Protein AF-A0A849PR91-F1 (afdb_monomer)

Structure (mmCIF, N/CA/C/O backbone):
data_AF-A0A849PR91-F1
#
_entry.id   AF-A0A849PR91-F1
#
loop_
_atom_site.group_PDB
_atom_site.id
_atom_site.type_symbol
_atom_site.label_atom_id
_atom_site.label_alt_id
_atom_site.label_comp_id
_atom_site.label_asym_id
_atom_site.label_entity_id
_atom_site.label_seq_id
_atom_site.pdbx_PDB_ins_code
_atom_site.Cartn_x
_atom_site.Cartn_y
_atom_site.Cartn_z
_atom_site.occupancy
_atom_site.B_iso_or_equiv
_atom_site.auth_seq_id
_atom_site.auth_comp_id
_atom_site.auth_asym_id
_atom_site.auth_atom_id
_atom_site.pdbx_PDB_model_num
ATOM 1 N N . MET A 1 1 ? 27.478 18.048 -39.118 1.00 40.28 1 MET A N 1
ATOM 2 C CA . MET A 1 1 ? 28.084 18.122 -37.774 1.00 40.28 1 MET A CA 1
ATOM 3 C C . MET A 1 1 ? 27.594 16.898 -37.036 1.00 40.28 1 MET A C 1
ATOM 5 O O . MET A 1 1 ? 26.392 16.789 -36.840 1.00 40.28 1 MET A O 1
ATOM 9 N N . SER A 1 2 ? 28.470 15.926 -36.785 1.00 42.59 2 SER A N 1
ATOM 10 C CA . SER A 1 2 ? 28.106 14.714 -36.050 1.00 42.59 2 SER A CA 1
ATOM 11 C C . SER A 1 2 ? 27.744 15.127 -34.630 1.00 42.59 2 SER A C 1
ATOM 13 O O . SER A 1 2 ? 28.629 15.514 -33.873 1.00 42.59 2 SER A O 1
ATOM 15 N N . SER A 1 3 ? 26.454 15.130 -34.296 1.00 50.94 3 SER A N 1
ATOM 16 C CA . SER A 1 3 ? 26.010 15.261 -32.911 1.00 50.94 3 SER A CA 1
ATOM 17 C C . SER A 1 3 ? 26.603 14.079 -32.154 1.00 50.94 3 SER A C 1
ATOM 19 O O . SER A 1 3 ? 26.226 12.935 -32.419 1.00 50.94 3 SER A O 1
ATOM 21 N N . GLN A 1 4 ? 27.598 14.340 -31.310 1.00 54.75 4 GLN A N 1
ATOM 22 C CA . GLN A 1 4 ? 28.202 13.314 -30.474 1.00 54.75 4 GLN A CA 1
ATOM 23 C C . GLN A 1 4 ? 27.106 12.764 -29.563 1.00 54.75 4 GLN A C 1
ATOM 25 O O . GLN A 1 4 ? 26.452 13.505 -28.833 1.00 54.75 4 GLN A O 1
ATOM 30 N N . LEU A 1 5 ? 26.827 11.476 -29.730 1.00 63.41 5 LEU A N 1
ATOM 31 C CA . LEU A 1 5 ? 25.886 10.742 -28.909 1.00 63.41 5 LEU A CA 1
ATOM 32 C C . LEU A 1 5 ? 26.625 10.406 -27.617 1.00 63.41 5 LEU A C 1
ATOM 34 O O . LEU A 1 5 ? 27.518 9.563 -27.626 1.00 63.41 5 LEU A O 1
ATOM 38 N N . GLU A 1 6 ? 26.292 11.103 -26.540 1.00 79.12 6 GLU A N 1
ATOM 39 C CA . GLU A 1 6 ? 26.864 10.840 -25.223 1.00 79.12 6 GLU A CA 1
ATOM 40 C C . GLU A 1 6 ? 25.830 10.081 -24.399 1.00 79.12 6 GLU A C 1
ATOM 42 O O . GLU A 1 6 ? 24.733 10.583 -24.134 1.00 79.12 6 GLU A O 1
ATOM 47 N N . VAL A 1 7 ? 26.174 8.843 -24.044 1.00 85.50 7 VAL A N 1
ATOM 48 C CA . VAL A 1 7 ? 25.409 8.022 -23.109 1.00 85.50 7 VAL A CA 1
ATOM 49 C C . VAL A 1 7 ? 26.233 7.884 -21.839 1.00 85.50 7 VAL A C 1
ATOM 51 O O . VAL A 1 7 ? 27.413 7.542 -21.893 1.00 85.50 7 VAL A O 1
ATOM 54 N N . SER A 1 8 ? 25.621 8.176 -20.699 1.00 89.62 8 SER A N 1
ATOM 55 C CA . SER A 1 8 ? 26.240 8.031 -19.387 1.00 89.62 8 SER A CA 1
ATOM 56 C C . SER A 1 8 ? 25.356 7.206 -18.462 1.00 89.62 8 SER A C 1
ATOM 58 O O . SER A 1 8 ? 24.130 7.161 -18.603 1.00 89.62 8 SER A O 1
ATOM 60 N N . GLN A 1 9 ? 26.002 6.541 -17.509 1.00 92.19 9 GLN A N 1
ATOM 61 C CA . GLN A 1 9 ? 25.353 5.754 -16.474 1.00 92.19 9 GLN A CA 1
ATOM 62 C C . GLN A 1 9 ? 25.843 6.232 -15.111 1.00 92.19 9 GLN A C 1
ATOM 64 O O . GLN A 1 9 ? 27.028 6.499 -14.913 1.00 92.19 9 GLN A O 1
ATOM 69 N N . THR A 1 10 ? 24.931 6.349 -14.157 1.00 93.81 10 THR A N 1
ATOM 70 C CA . THR A 1 10 ? 25.245 6.653 -12.760 1.00 93.81 10 THR A CA 1
ATOM 71 C C . THR A 1 10 ? 24.397 5.765 -11.864 1.00 93.81 10 THR A C 1
ATOM 73 O O . THR A 1 10 ? 23.251 5.471 -12.191 1.00 93.81 10 THR A O 1
ATOM 76 N N . VAL A 1 11 ? 24.967 5.316 -10.749 1.00 93.81 11 VAL A N 1
ATOM 77 C CA . VAL A 1 11 ? 24.262 4.511 -9.746 1.00 93.81 11 VAL A CA 1
ATOM 78 C C . VAL A 1 11 ? 24.201 5.311 -8.452 1.00 93.81 11 VAL A C 1
ATOM 80 O O . VAL A 1 11 ? 25.195 5.911 -8.041 1.00 93.81 11 VAL A O 1
ATOM 83 N N . THR A 1 12 ? 23.032 5.365 -7.828 1.00 92.69 12 THR A N 1
ATOM 84 C CA . THR A 1 12 ? 22.806 6.037 -6.544 1.00 92.69 12 THR A CA 1
ATOM 85 C C . THR A 1 12 ? 21.811 5.203 -5.750 1.00 92.69 12 THR A C 1
ATOM 87 O O . THR A 1 12 ? 20.662 5.076 -6.154 1.00 92.69 12 THR A O 1
ATOM 90 N N . ASP A 1 13 ? 22.256 4.602 -4.648 1.00 93.50 13 ASP A N 1
ATOM 91 C CA . ASP A 1 13 ? 21.464 3.667 -3.840 1.00 93.50 13 ASP A CA 1
ATOM 92 C C . ASP A 1 13 ? 20.863 2.517 -4.676 1.00 93.50 13 ASP A C 1
ATOM 94 O O . ASP A 1 13 ? 21.605 1.705 -5.234 1.00 93.50 13 ASP A O 1
ATOM 98 N N . SER A 1 14 ? 19.532 2.433 -4.774 1.00 94.56 14 SER A N 1
ATOM 99 C CA . SER A 1 14 ? 18.831 1.458 -5.619 1.00 94.56 14 SER A CA 1
ATOM 100 C C . SER A 1 14 ? 18.567 1.938 -7.050 1.00 94.56 14 SER A C 1
ATOM 102 O O . SER A 1 14 ? 18.023 1.191 -7.863 1.00 94.56 14 SER A O 1
ATOM 104 N N . HIS A 1 15 ? 18.944 3.174 -7.376 1.00 97.19 15 HIS A N 1
ATOM 105 C CA . HIS A 1 15 ? 18.666 3.793 -8.662 1.00 97.19 15 HIS A CA 1
ATOM 106 C C . HIS A 1 15 ? 19.833 3.628 -9.631 1.00 97.19 15 HIS A C 1
ATOM 108 O O . HIS A 1 15 ? 20.963 4.043 -9.360 1.00 97.19 15 HIS A O 1
ATOM 114 N N . ILE A 1 16 ? 19.538 3.079 -10.805 1.00 96.69 16 ILE A N 1
ATOM 115 C CA . ILE A 1 16 ? 20.434 3.042 -11.957 1.00 96.69 16 ILE A CA 1
ATOM 116 C C . ILE A 1 16 ? 19.898 4.034 -12.985 1.00 96.69 16 ILE A C 1
ATOM 118 O O . ILE A 1 16 ? 18.830 3.847 -13.569 1.00 96.69 16 ILE A O 1
ATOM 122 N N . ILE A 1 17 ? 20.642 5.118 -13.182 1.00 96.62 17 ILE A N 1
ATOM 123 C CA . ILE A 1 17 ? 20.244 6.245 -14.016 1.00 96.62 17 ILE A CA 1
ATOM 124 C C . ILE A 1 17 ? 21.040 6.200 -15.314 1.00 96.62 17 ILE A C 1
ATOM 126 O O . ILE A 1 17 ? 22.265 6.328 -15.309 1.00 96.62 17 ILE A O 1
ATOM 130 N N . TYR A 1 18 ? 20.327 6.085 -16.428 1.00 95.69 18 TYR A N 1
ATOM 131 C CA . TYR A 1 18 ? 20.875 6.157 -17.776 1.00 95.69 18 TYR A CA 1
ATOM 132 C C . TYR A 1 18 ? 20.500 7.497 -18.394 1.00 95.69 18 TYR A C 1
ATOM 134 O O . TYR A 1 18 ? 19.321 7.848 -18.445 1.00 95.69 18 TYR A O 1
ATOM 142 N N . THR A 1 19 ? 21.480 8.246 -18.887 1.00 94.69 19 THR A N 1
ATOM 143 C CA . THR A 1 19 ? 21.249 9.542 -19.536 1.00 94.69 19 THR A CA 1
ATOM 144 C C . THR A 1 19 ? 21.793 9.515 -20.952 1.00 94.69 19 THR A C 1
ATOM 146 O O . THR A 1 19 ? 22.911 9.066 -21.183 1.00 94.69 19 THR A O 1
ATOM 149 N N . LYS A 1 20 ? 20.999 10.008 -21.901 1.00 93.69 20 LYS A N 1
ATOM 150 C CA . LYS A 1 20 ? 21.376 10.158 -23.303 1.00 93.69 20 LYS A CA 1
ATOM 151 C C . LYS A 1 20 ? 21.123 11.583 -23.758 1.00 93.69 20 LYS A C 1
ATOM 153 O O . LYS A 1 20 ? 19.976 12.033 -23.793 1.00 93.69 20 LYS A O 1
ATOM 158 N N . CYS A 1 21 ? 22.192 12.249 -24.173 1.00 91.12 21 CYS A N 1
ATOM 159 C CA . CYS A 1 21 ? 22.138 13.587 -24.746 1.00 91.12 21 CYS A CA 1
ATOM 160 C C . CYS A 1 21 ? 22.231 13.492 -26.273 1.00 91.12 21 CYS A C 1
ATOM 162 O O . CYS A 1 21 ? 23.065 12.774 -26.829 1.00 91.12 21 CYS A O 1
ATOM 164 N N . THR A 1 22 ? 21.338 14.173 -26.989 1.00 89.06 22 THR A N 1
ATOM 165 C CA . THR A 1 22 ? 21.365 14.254 -28.457 1.00 89.06 22 THR A CA 1
ATOM 166 C C . THR A 1 22 ? 21.019 15.674 -28.888 1.00 89.06 22 THR A C 1
ATOM 168 O O . THR A 1 22 ? 19.848 16.042 -28.975 1.00 89.06 22 THR A O 1
ATOM 171 N N . GLY A 1 23 ? 22.051 16.480 -29.157 1.00 86.88 23 GLY A N 1
ATOM 172 C CA . GLY A 1 23 ? 21.876 17.922 -29.342 1.00 86.88 23 GLY A CA 1
ATOM 173 C C . GLY A 1 23 ? 21.366 18.556 -28.048 1.00 86.88 23 GLY A C 1
ATOM 174 O O . GLY A 1 23 ? 21.930 18.301 -26.990 1.00 86.88 23 GLY A O 1
ATOM 175 N N . ASP A 1 24 ? 20.274 19.315 -28.135 1.00 88.00 24 ASP A N 1
ATOM 176 C CA . ASP A 1 24 ? 19.649 19.969 -26.976 1.00 88.00 24 ASP A CA 1
ATOM 177 C C . ASP A 1 24 ? 18.675 19.058 -26.206 1.00 88.00 24 ASP A C 1
ATOM 179 O O . ASP A 1 24 ? 18.162 19.452 -25.162 1.00 88.00 24 ASP A O 1
ATOM 183 N N . ILE A 1 25 ? 18.401 17.848 -26.713 1.00 91.12 25 ILE A N 1
ATOM 184 C CA . ILE A 1 25 ? 17.452 16.914 -26.095 1.00 91.12 25 ILE A CA 1
ATOM 185 C C . ILE A 1 25 ? 18.191 16.013 -25.111 1.00 91.12 25 ILE A C 1
ATOM 187 O O . ILE A 1 25 ? 19.120 15.291 -25.490 1.00 91.12 25 ILE A O 1
ATOM 191 N N . THR A 1 26 ? 17.715 15.987 -23.870 1.00 93.69 26 THR A N 1
ATOM 192 C CA . THR A 1 26 ? 18.202 15.092 -22.817 1.00 93.69 26 THR A CA 1
ATOM 193 C C . THR A 1 26 ? 17.130 14.070 -22.473 1.00 93.69 26 THR A C 1
ATOM 195 O O . THR A 1 26 ? 16.044 14.414 -22.008 1.00 93.69 26 THR A O 1
ATOM 198 N N . LYS A 1 27 ? 17.434 12.788 -22.676 1.00 95.06 27 LYS A N 1
ATOM 199 C CA . LYS A 1 27 ? 16.587 11.675 -22.241 1.00 95.06 27 LYS A CA 1
ATOM 200 C C . LYS A 1 27 ? 17.213 11.003 -21.032 1.00 95.06 27 LYS A C 1
ATOM 202 O O . LYS A 1 27 ? 18.403 10.696 -21.056 1.00 95.06 27 LYS A O 1
ATOM 207 N N . ARG A 1 28 ? 16.413 10.720 -20.012 1.00 95.62 28 ARG A N 1
ATOM 208 C CA . ARG A 1 28 ? 16.852 10.042 -18.792 1.00 95.62 28 ARG A CA 1
ATOM 209 C C . ARG A 1 28 ? 15.936 8.860 -18.516 1.00 95.62 28 ARG A C 1
ATOM 211 O O . ARG A 1 28 ? 14.723 9.010 -18.587 1.00 95.62 28 ARG A O 1
ATOM 218 N N . ILE A 1 29 ? 16.509 7.699 -18.224 1.00 96.44 29 ILE A N 1
ATOM 219 C CA . ILE A 1 29 ? 15.795 6.557 -17.655 1.00 96.44 29 ILE A CA 1
ATOM 220 C C . ILE A 1 29 ? 16.312 6.368 -16.237 1.00 96.44 29 ILE A C 1
ATOM 222 O O . ILE A 1 29 ? 17.518 6.282 -16.024 1.00 96.44 29 ILE A O 1
ATOM 226 N N . ASP A 1 30 ? 15.395 6.326 -15.285 1.00 96.69 30 ASP A N 1
ATOM 227 C CA . ASP A 1 30 ? 15.663 6.147 -13.866 1.00 96.69 30 ASP A CA 1
ATOM 228 C C . ASP A 1 30 ? 15.031 4.827 -13.420 1.00 96.69 30 ASP A C 1
ATOM 230 O O . ASP A 1 30 ? 13.806 4.686 -13.421 1.00 96.69 30 ASP A O 1
ATOM 234 N N . TYR A 1 31 ? 15.873 3.838 -13.133 1.00 97.25 31 TYR A N 1
ATOM 235 C CA . TYR A 1 31 ? 15.458 2.490 -12.771 1.00 97.25 31 TYR A CA 1
ATOM 236 C C . TYR A 1 31 ? 15.762 2.201 -11.300 1.00 97.25 31 TYR A C 1
ATOM 238 O O . TYR A 1 31 ? 16.921 2.045 -10.928 1.00 97.25 31 TYR A O 1
ATOM 246 N N . ASP A 1 32 ? 14.715 2.085 -10.485 1.00 96.56 32 ASP A N 1
ATOM 247 C CA . ASP A 1 32 ? 14.785 1.630 -9.096 1.00 96.56 32 ASP A CA 1
ATOM 248 C C . ASP A 1 32 ? 14.645 0.104 -9.039 1.00 96.56 32 ASP A C 1
ATOM 250 O O . ASP A 1 32 ? 13.540 -0.448 -9.123 1.00 96.56 32 ASP A O 1
ATOM 254 N N . TYR A 1 33 ? 15.769 -0.600 -8.904 1.00 95.19 33 TYR A N 1
ATOM 255 C CA . TYR A 1 33 ? 15.754 -2.059 -8.968 1.00 95.19 33 TYR A CA 1
ATOM 256 C C . TYR A 1 33 ? 15.137 -2.718 -7.731 1.00 95.19 33 TYR A C 1
ATOM 258 O O . TYR A 1 33 ? 14.682 -3.855 -7.836 1.00 95.19 33 TYR A O 1
ATOM 266 N N . LYS A 1 34 ? 15.041 -2.017 -6.591 1.00 93.00 34 LYS A N 1
ATOM 267 C CA . LYS A 1 34 ? 14.380 -2.545 -5.382 1.00 93.00 34 LYS A CA 1
ATOM 268 C C . LYS A 1 34 ? 12.858 -2.536 -5.494 1.00 93.00 34 LYS A C 1
ATOM 270 O O . LYS A 1 34 ? 12.186 -3.338 -4.853 1.00 93.00 34 LYS A O 1
ATOM 275 N N . ARG A 1 35 ? 12.305 -1.677 -6.353 1.00 92.50 35 ARG A N 1
ATOM 276 C CA . ARG A 1 35 ? 10.876 -1.660 -6.707 1.00 92.50 35 ARG A CA 1
ATOM 277 C C . ARG A 1 35 ? 10.531 -2.637 -7.841 1.00 92.50 35 ARG A C 1
ATOM 279 O O . ARG A 1 35 ? 9.359 -2.842 -8.172 1.00 92.50 35 ARG A O 1
ATOM 286 N N . CYS A 1 36 ? 11.536 -3.226 -8.484 1.00 93.88 36 CYS A N 1
ATOM 287 C CA . CYS A 1 36 ? 11.357 -4.163 -9.583 1.00 93.88 36 CYS A CA 1
ATOM 288 C C . CYS A 1 36 ? 11.016 -5.560 -9.058 1.00 93.88 36 CYS A C 1
ATOM 290 O O . CYS A 1 36 ? 11.773 -6.139 -8.291 1.00 93.88 36 CYS A O 1
ATOM 292 N N . CYS A 1 37 ? 9.908 -6.139 -9.520 1.00 90.25 37 CYS A N 1
ATOM 293 C CA . CYS A 1 37 ? 9.557 -7.527 -9.202 1.00 90.25 37 CYS A CA 1
ATOM 294 C C . CYS A 1 37 ? 10.116 -8.550 -10.209 1.00 90.25 37 CYS A C 1
ATOM 296 O O . CYS A 1 37 ? 9.795 -9.729 -10.117 1.00 90.25 37 CYS A O 1
ATOM 298 N N . GLY A 1 38 ? 10.890 -8.108 -11.211 1.00 92.94 38 GLY A N 1
ATOM 299 C CA . GLY A 1 38 ? 11.483 -8.996 -12.219 1.00 92.94 38 GLY A CA 1
ATOM 300 C C . GLY A 1 38 ? 10.478 -9.715 -13.126 1.00 92.94 38 GLY A C 1
ATOM 301 O O . GLY A 1 38 ? 10.765 -10.794 -13.628 1.00 92.94 38 GLY A O 1
ATOM 302 N N . CYS A 1 39 ? 9.300 -9.129 -13.365 1.00 91.12 39 CYS A N 1
ATOM 303 C CA . CYS A 1 39 ? 8.237 -9.749 -14.172 1.00 91.12 39 CYS A CA 1
ATOM 304 C C . CYS A 1 39 ? 8.563 -9.969 -15.664 1.00 91.12 39 CYS A C 1
ATOM 306 O O . CYS A 1 39 ? 7.786 -10.620 -16.351 1.00 91.12 39 CYS A O 1
ATOM 308 N N . GLY A 1 40 ? 9.644 -9.387 -16.194 1.00 93.19 40 GLY A N 1
ATOM 309 C CA . GLY A 1 40 ? 10.061 -9.572 -17.591 1.00 93.19 40 GLY A CA 1
ATOM 310 C C . GLY A 1 40 ? 9.267 -8.795 -18.650 1.00 93.19 40 GLY A C 1
ATOM 311 O O . GLY A 1 40 ? 9.726 -8.706 -19.781 1.00 93.19 40 GLY A O 1
ATOM 312 N N . ILE A 1 41 ? 8.158 -8.127 -18.305 1.00 93.19 41 ILE A N 1
ATOM 313 C CA . ILE A 1 41 ? 7.326 -7.368 -19.268 1.00 93.19 41 ILE A CA 1
ATOM 314 C C . ILE A 1 41 ? 8.157 -6.375 -20.101 1.00 93.19 41 ILE A C 1
ATOM 316 O O . ILE A 1 41 ? 7.968 -6.243 -21.307 1.00 93.19 41 ILE A O 1
ATOM 320 N N . CYS A 1 42 ? 9.095 -5.664 -19.468 1.00 95.50 42 CYS A N 1
ATOM 321 C CA . CYS A 1 42 ? 9.954 -4.703 -20.158 1.00 95.50 42 CYS A CA 1
ATOM 322 C C . CYS A 1 42 ? 10.983 -5.363 -21.089 1.00 95.50 42 CYS A C 1
ATOM 324 O O . CYS A 1 42 ? 11.340 -4.748 -22.092 1.00 95.50 42 CYS A O 1
ATOM 326 N N . VAL A 1 43 ? 11.433 -6.580 -20.766 1.00 96.75 43 VAL A N 1
ATOM 327 C CA . VAL A 1 43 ? 12.340 -7.385 -21.595 1.00 96.75 43 VAL A CA 1
ATOM 328 C C . VAL A 1 43 ? 11.611 -7.792 -22.871 1.00 96.75 43 VAL A C 1
ATOM 330 O O . VAL A 1 43 ? 12.068 -7.453 -23.958 1.00 96.75 43 VAL A O 1
ATOM 333 N N . ASP A 1 44 ? 10.419 -8.378 -22.737 1.00 95.12 44 ASP A N 1
ATOM 334 C CA . ASP A 1 44 ? 9.614 -8.849 -23.873 1.00 95.12 44 ASP A CA 1
ATOM 335 C C . ASP A 1 44 ? 9.148 -7.714 -24.802 1.00 95.12 44 ASP A C 1
ATOM 337 O O . ASP A 1 44 ? 8.986 -7.903 -26.007 1.00 95.12 44 ASP A O 1
ATOM 341 N N . LEU A 1 45 ? 8.918 -6.516 -24.254 1.00 94.44 45 LEU A N 1
ATOM 342 C CA . LEU A 1 45 ? 8.484 -5.344 -25.020 1.00 94.44 45 LEU A CA 1
ATOM 343 C C . LEU A 1 45 ? 9.634 -4.572 -25.682 1.00 94.44 45 LEU A C 1
ATOM 345 O O . LEU A 1 45 ? 9.363 -3.658 -26.465 1.00 94.44 45 LEU A O 1
ATOM 349 N N . CYS A 1 46 ? 10.895 -4.846 -25.338 1.00 96.62 46 CYS A N 1
ATOM 350 C CA . CYS A 1 46 ? 12.021 -4.036 -25.791 1.00 96.62 46 CYS A CA 1
ATOM 351 C C . CYS A 1 46 ? 12.272 -4.231 -27.298 1.00 96.62 46 CYS A C 1
ATOM 353 O O . CYS A 1 46 ? 12.709 -5.300 -27.705 1.00 96.62 46 CYS A O 1
ATOM 355 N N . PRO A 1 47 ? 12.100 -3.205 -28.155 1.00 96.50 47 PRO A N 1
ATOM 356 C CA . PRO A 1 47 ? 12.239 -3.381 -29.604 1.00 96.50 47 PRO A CA 1
ATOM 357 C C . PRO A 1 47 ? 13.695 -3.522 -30.078 1.00 96.50 47 PRO A C 1
ATOM 359 O O . PRO A 1 47 ? 13.930 -3.728 -31.267 1.00 96.50 47 PRO A O 1
ATOM 362 N N . THR A 1 48 ? 14.672 -3.321 -29.189 1.00 97.12 48 THR A N 1
ATOM 363 C CA . THR A 1 48 ? 16.107 -3.356 -29.509 1.00 97.12 48 THR A CA 1
ATOM 364 C C . THR A 1 48 ? 16.881 -4.390 -28.695 1.00 97.12 48 THR A C 1
ATOM 366 O O . THR A 1 48 ? 18.110 -4.345 -28.705 1.00 97.12 48 THR A O 1
ATOM 369 N N . ASP A 1 49 ? 16.186 -5.281 -27.976 1.00 96.88 49 ASP A N 1
ATOM 370 C CA . ASP A 1 49 ? 16.794 -6.319 -27.128 1.00 96.88 49 ASP A CA 1
ATOM 371 C C . ASP A 1 49 ? 17.873 -5.757 -26.180 1.00 96.88 49 ASP A C 1
ATOM 373 O O . ASP A 1 49 ? 18.947 -6.330 -25.981 1.00 96.88 49 ASP A O 1
ATOM 377 N N . ALA A 1 50 ? 17.608 -4.564 -25.639 1.00 97.44 50 ALA A N 1
ATOM 378 C CA . ALA A 1 50 ? 18.512 -3.854 -24.737 1.00 97.44 50 ALA A CA 1
ATOM 379 C C . ALA A 1 50 ? 18.324 -4.255 -23.268 1.00 97.44 50 ALA A C 1
ATOM 381 O O . ALA A 1 50 ? 19.022 -3.727 -22.409 1.00 97.44 50 ALA A O 1
ATOM 382 N N . LEU A 1 51 ? 17.351 -5.115 -22.967 1.00 97.62 51 LEU A N 1
ATOM 383 C CA . LEU A 1 51 ? 16.988 -5.528 -21.617 1.00 97.62 51 LEU A CA 1
ATOM 384 C C . LEU A 1 51 ? 17.067 -7.047 -21.503 1.00 97.62 51 LEU A C 1
ATOM 386 O O . LEU A 1 51 ? 16.646 -7.751 -22.415 1.00 97.62 51 LEU A O 1
ATOM 390 N N . GLU A 1 52 ? 17.545 -7.535 -20.366 1.00 97.12 52 GLU A N 1
ATOM 391 C CA . GLU A 1 52 ? 17.567 -8.959 -20.025 1.00 97.12 52 GLU A CA 1
ATOM 392 C C . GLU A 1 52 ? 17.226 -9.164 -18.544 1.00 97.12 52 GLU A C 1
ATOM 394 O O . GLU A 1 52 ? 17.428 -8.267 -17.721 1.00 97.12 52 GLU A O 1
ATOM 399 N N . LEU A 1 53 ? 16.677 -10.330 -18.198 1.00 95.44 53 LEU A N 1
ATOM 400 C CA . LEU A 1 53 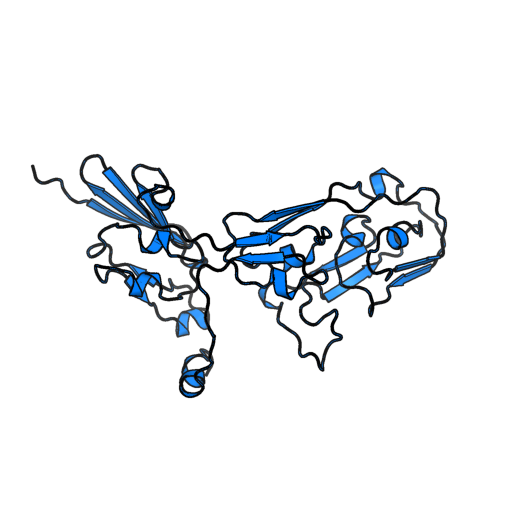? 16.464 -10.697 -16.797 1.00 95.44 53 LEU A CA 1
ATOM 401 C C . LEU A 1 53 ? 17.803 -11.038 -16.138 1.00 95.44 53 LEU A C 1
ATOM 403 O O . LEU A 1 53 ? 18.638 -11.724 -16.726 1.00 95.44 53 LEU A O 1
ATOM 407 N N . GLY A 1 54 ? 17.975 -10.580 -14.900 1.00 92.06 54 GLY A N 1
ATOM 408 C CA . GLY A 1 54 ? 19.067 -11.006 -14.033 1.00 92.06 54 GLY A CA 1
ATOM 409 C C . GLY A 1 54 ? 18.861 -12.429 -13.501 1.00 92.06 54 GLY A C 1
ATOM 410 O O . GLY A 1 54 ? 17.934 -13.146 -13.889 1.00 92.06 54 GLY A O 1
ATOM 411 N N . ASP A 1 55 ? 19.716 -12.838 -12.564 1.00 90.19 55 ASP A N 1
ATOM 412 C CA . ASP A 1 55 ? 19.575 -14.123 -11.873 1.00 90.19 55 ASP A CA 1
ATOM 413 C C . ASP A 1 55 ? 18.435 -14.062 -10.844 1.00 90.19 55 ASP A C 1
ATOM 415 O O . ASP A 1 55 ? 18.634 -13.784 -9.660 1.00 90.19 55 ASP A O 1
ATOM 419 N N . MET A 1 56 ? 17.212 -14.294 -11.323 1.00 87.88 56 MET A N 1
ATOM 420 C CA . MET A 1 56 ? 15.995 -14.221 -10.512 1.00 87.88 56 MET A CA 1
ATOM 421 C C . MET A 1 56 ? 15.999 -15.200 -9.335 1.00 87.88 56 MET A C 1
ATOM 423 O O . MET A 1 56 ? 15.433 -14.883 -8.289 1.00 87.88 56 MET A O 1
ATOM 427 N N . CYS A 1 57 ? 16.644 -16.362 -9.477 1.00 83.81 57 CYS A N 1
ATOM 428 C CA . CYS A 1 57 ? 16.750 -17.334 -8.393 1.00 83.81 57 CYS A CA 1
ATOM 429 C C . CYS A 1 57 ? 17.658 -16.795 -7.289 1.00 83.81 57 CYS A C 1
ATOM 431 O O . CYS A 1 57 ? 17.240 -16.723 -6.136 1.00 83.81 57 CYS A O 1
ATOM 433 N N . ALA A 1 58 ? 18.866 -16.345 -7.643 1.00 86.44 58 ALA A N 1
ATOM 434 C CA . ALA A 1 58 ? 19.794 -15.782 -6.669 1.00 86.44 58 ALA A CA 1
ATOM 435 C C . ALA A 1 58 ? 19.191 -14.560 -5.955 1.00 86.44 58 ALA A C 1
ATOM 437 O O . ALA A 1 58 ? 19.276 -14.461 -4.729 1.00 86.44 58 ALA A O 1
ATOM 438 N N . ILE A 1 59 ? 18.522 -13.671 -6.699 1.00 88.56 59 ILE A N 1
ATOM 439 C CA . ILE A 1 59 ? 17.826 -12.499 -6.144 1.00 88.56 59 ILE A CA 1
ATOM 440 C C . ILE A 1 59 ? 16.716 -12.931 -5.183 1.00 88.56 59 ILE A C 1
ATOM 442 O O . ILE A 1 59 ? 16.650 -12.433 -4.061 1.00 88.56 59 ILE A O 1
ATOM 446 N N . GLY A 1 60 ? 15.894 -13.908 -5.577 1.00 82.25 60 GLY A N 1
ATOM 447 C CA . GLY A 1 60 ? 14.848 -14.474 -4.723 1.00 82.25 60 GLY A CA 1
ATOM 448 C C . GLY A 1 60 ? 15.380 -15.085 -3.420 1.00 82.25 60 GLY A C 1
ATOM 449 O O . GLY A 1 60 ? 14.687 -15.051 -2.409 1.00 82.25 60 GLY A O 1
ATOM 450 N N . THR A 1 61 ? 16.623 -15.580 -3.415 1.00 85.56 61 THR A N 1
ATOM 451 C CA . THR A 1 61 ? 17.309 -16.096 -2.212 1.00 85.56 61 THR A CA 1
ATOM 452 C C . THR A 1 61 ? 18.081 -15.041 -1.407 1.00 85.56 61 THR A C 1
ATOM 454 O O . THR A 1 61 ? 18.749 -15.385 -0.433 1.00 85.56 61 THR A O 1
ATOM 457 N N . GLY A 1 62 ? 17.993 -13.760 -1.782 1.00 86.62 62 GLY A N 1
ATOM 458 C CA . GLY A 1 62 ? 18.567 -12.644 -1.023 1.00 86.62 62 GLY A CA 1
ATOM 459 C C . GLY A 1 62 ? 19.794 -11.971 -1.645 1.00 86.62 62 GLY A C 1
ATOM 460 O O . GLY A 1 62 ? 20.438 -11.168 -0.970 1.00 86.62 62 GLY A O 1
ATOM 461 N N . LEU A 1 63 ? 20.140 -12.260 -2.905 1.00 90.50 63 LEU A N 1
ATOM 462 C CA . LEU A 1 63 ? 21.157 -11.482 -3.619 1.00 90.50 63 LEU A CA 1
ATOM 463 C C . LEU A 1 63 ? 20.631 -10.067 -3.913 1.00 90.50 63 LEU A C 1
ATOM 465 O O . LEU A 1 63 ? 19.660 -9.903 -4.649 1.00 90.50 63 LEU A O 1
ATOM 469 N N . ASP A 1 64 ? 21.310 -9.042 -3.394 1.00 93.69 64 ASP A N 1
ATOM 470 C CA . ASP A 1 64 ? 21.017 -7.635 -3.708 1.00 93.69 64 ASP A CA 1
ATOM 471 C C . ASP A 1 64 ? 21.558 -7.288 -5.105 1.00 93.69 64 ASP A C 1
ATOM 473 O O . ASP A 1 64 ? 22.685 -6.814 -5.265 1.00 93.69 64 ASP A O 1
ATOM 477 N N . ALA A 1 65 ? 20.779 -7.616 -6.136 1.00 93.00 65 ALA A N 1
ATOM 478 C CA . ALA A 1 65 ? 21.115 -7.364 -7.532 1.00 93.00 65 ALA A CA 1
ATOM 479 C C . ALA A 1 65 ? 19.881 -6.932 -8.343 1.00 93.00 65 ALA A C 1
ATOM 481 O O . ALA A 1 65 ? 18.753 -7.285 -7.990 1.00 93.00 65 ALA A O 1
ATOM 482 N N . PRO A 1 66 ? 20.064 -6.195 -9.456 1.00 94.56 66 PRO A N 1
ATOM 483 C CA . PRO A 1 66 ? 18.943 -5.764 -10.274 1.00 94.56 66 PRO A CA 1
ATOM 484 C C . PRO A 1 66 ? 18.239 -6.938 -10.977 1.00 94.56 66 PRO A C 1
ATOM 486 O O . PRO A 1 66 ? 18.897 -7.672 -11.717 1.00 94.56 66 PRO A O 1
ATOM 489 N N . PRO A 1 67 ? 16.902 -7.079 -10.856 1.00 96.12 67 PRO A N 1
ATOM 490 C CA . PRO A 1 67 ? 16.148 -8.127 -11.561 1.00 96.12 67 PRO A CA 1
ATOM 491 C C . PRO A 1 67 ? 16.160 -8.009 -13.088 1.00 96.12 67 PRO A C 1
ATOM 493 O O . PRO A 1 67 ? 15.884 -8.971 -13.798 1.00 96.12 67 PRO A O 1
ATOM 496 N N . VAL A 1 68 ? 16.452 -6.815 -13.598 1.00 97.00 68 VAL A N 1
ATOM 497 C CA . VAL A 1 68 ? 16.553 -6.503 -15.023 1.00 97.00 68 VAL A CA 1
ATOM 498 C C . VAL A 1 68 ? 17.848 -5.733 -15.243 1.00 97.00 68 VAL A C 1
ATOM 500 O O . VAL A 1 68 ? 18.123 -4.773 -14.520 1.00 97.00 68 VAL A O 1
ATOM 503 N N . LEU A 1 69 ? 18.621 -6.142 -16.244 1.00 95.75 69 LEU A N 1
ATOM 504 C CA . LEU A 1 69 ? 19.846 -5.484 -16.686 1.00 95.75 69 LEU A CA 1
ATOM 505 C C . LEU A 1 69 ? 19.574 -4.751 -18.003 1.00 95.75 69 LEU A C 1
ATOM 507 O O . LEU A 1 69 ? 18.836 -5.253 -18.850 1.00 95.75 69 LEU A O 1
ATOM 511 N N . MET A 1 70 ? 20.149 -3.556 -18.168 1.00 96.00 70 MET A N 1
ATOM 512 C CA . MET A 1 70 ? 20.018 -2.753 -19.387 1.00 96.00 70 MET A CA 1
ATOM 513 C C . MET A 1 70 ? 21.378 -2.513 -20.036 1.00 96.00 70 MET A C 1
ATOM 515 O O . MET A 1 70 ? 22.301 -2.031 -19.380 1.00 96.00 70 MET A O 1
ATOM 519 N N . ASP A 1 71 ? 21.452 -2.778 -21.339 1.00 95.50 71 ASP A N 1
ATOM 520 C CA . ASP A 1 71 ? 22.552 -2.413 -22.226 1.00 95.50 71 ASP A CA 1
ATOM 521 C C . ASP A 1 71 ? 22.306 -0.995 -22.796 1.00 95.50 71 ASP A C 1
ATOM 523 O O . ASP A 1 71 ? 21.435 -0.807 -23.661 1.00 95.50 71 ASP A O 1
ATOM 527 N N . PRO A 1 72 ? 23.031 0.034 -22.314 1.00 91.81 72 PRO A N 1
ATOM 528 C CA . PRO A 1 72 ? 22.822 1.414 -22.743 1.00 91.81 72 PRO A CA 1
ATOM 529 C C . PRO A 1 72 ? 23.201 1.664 -24.210 1.00 91.81 72 PRO A C 1
ATOM 531 O O . PRO A 1 72 ? 22.659 2.597 -24.809 1.00 91.81 72 PRO A O 1
ATOM 534 N N . ASP A 1 73 ? 24.068 0.837 -24.802 1.00 91.12 73 ASP A N 1
ATOM 535 C CA . ASP A 1 73 ? 24.509 0.983 -26.192 1.00 91.12 73 ASP A CA 1
ATOM 536 C C . ASP A 1 73 ? 23.432 0.502 -27.173 1.00 91.12 73 ASP A C 1
ATOM 538 O O . ASP A 1 73 ? 23.252 1.075 -28.253 1.00 91.12 73 ASP A O 1
ATOM 542 N N . LYS A 1 74 ? 22.654 -0.515 -26.781 1.00 94.88 74 LYS A N 1
ATOM 543 C CA . LYS A 1 74 ? 21.484 -0.992 -27.542 1.00 94.88 74 LYS A CA 1
ATOM 544 C C . LYS A 1 74 ? 20.218 -0.186 -27.268 1.00 94.88 74 LYS A C 1
ATOM 546 O O . LYS A 1 74 ? 19.273 -0.218 -28.063 1.00 94.88 74 LYS A O 1
ATOM 551 N N . CYS A 1 75 ? 20.147 0.511 -26.137 1.00 95.31 75 CYS A N 1
ATOM 552 C CA . CYS A 1 75 ? 18.944 1.219 -25.726 1.00 95.31 75 CYS A CA 1
ATOM 553 C C . CYS A 1 75 ? 18.630 2.411 -26.650 1.00 95.31 75 CYS A C 1
ATOM 555 O O . CYS A 1 75 ? 19.388 3.374 -26.801 1.00 95.31 75 CYS A O 1
ATOM 557 N N . SER A 1 76 ? 17.434 2.398 -27.241 1.00 93.44 76 SER A N 1
ATOM 558 C CA . SER A 1 76 ? 16.938 3.510 -28.065 1.00 93.44 76 SER A CA 1
ATOM 559 C C . SER A 1 76 ? 16.366 4.679 -27.248 1.00 93.44 76 SER A C 1
ATOM 561 O O . SER A 1 76 ? 16.103 5.745 -27.813 1.00 93.44 76 SER A O 1
ATOM 563 N N . PHE A 1 77 ? 16.200 4.516 -25.927 1.00 94.12 77 PHE A N 1
ATOM 564 C CA . PHE A 1 77 ? 15.489 5.452 -25.047 1.00 94.12 77 PHE A CA 1
ATOM 565 C C . PHE A 1 77 ? 14.084 5.775 -25.596 1.00 94.12 77 PHE A C 1
ATOM 567 O O . PHE A 1 77 ? 13.733 6.942 -25.817 1.00 94.12 77 PHE A O 1
ATOM 574 N N . CYS A 1 78 ? 13.313 4.720 -25.896 1.00 93.44 78 CYS A N 1
ATOM 575 C CA . CYS A 1 78 ? 11.940 4.803 -26.405 1.00 93.44 78 CYS A CA 1
ATOM 576 C C . CYS A 1 78 ? 10.868 4.876 -25.309 1.00 93.44 78 CYS A C 1
ATOM 578 O O . CYS A 1 78 ? 9.736 5.202 -25.629 1.00 93.44 78 CYS A O 1
ATOM 580 N N . GLY A 1 79 ? 11.194 4.536 -24.055 1.00 93.25 79 GLY A N 1
ATOM 581 C CA . GLY A 1 79 ? 10.298 4.662 -22.898 1.00 93.25 79 GLY A CA 1
ATOM 582 C C . GLY A 1 79 ? 9.217 3.599 -22.731 1.00 93.25 79 GLY A C 1
ATOM 583 O O . GLY A 1 79 ? 8.455 3.680 -21.773 1.00 93.25 79 GLY A O 1
ATOM 584 N N . MET A 1 80 ? 9.159 2.577 -23.590 1.00 93.69 80 MET A N 1
ATOM 585 C CA . MET A 1 80 ? 8.173 1.493 -23.454 1.00 93.69 80 MET A CA 1
ATOM 586 C C . MET A 1 80 ? 8.302 0.758 -22.113 1.00 93.69 80 MET A C 1
ATOM 588 O O . MET A 1 80 ? 7.301 0.469 -21.468 1.00 93.69 80 MET A O 1
ATOM 592 N N . CYS A 1 81 ? 9.530 0.525 -21.641 1.00 94.88 81 CYS A N 1
ATOM 593 C CA . CYS A 1 81 ? 9.765 -0.083 -20.333 1.00 94.88 81 CYS A CA 1
ATOM 594 C C . CYS A 1 81 ? 9.193 0.751 -19.175 1.00 94.88 81 CYS A C 1
ATOM 596 O O . CYS A 1 81 ? 8.686 0.167 -18.226 1.00 94.88 81 CYS A O 1
ATOM 598 N N . ALA A 1 82 ? 9.224 2.085 -19.261 1.00 94.38 82 ALA A N 1
ATOM 599 C CA . ALA A 1 82 ? 8.637 2.966 -18.253 1.00 94.38 82 ALA A CA 1
ATOM 600 C C . ALA A 1 82 ? 7.103 2.996 -18.344 1.00 94.38 82 ALA A C 1
ATOM 602 O O . ALA A 1 82 ? 6.425 2.922 -17.326 1.00 94.38 82 ALA A O 1
ATOM 603 N N . ALA A 1 83 ? 6.554 3.039 -19.561 1.00 91.94 83 ALA A N 1
ATOM 604 C CA . ALA A 1 83 ? 5.111 3.100 -19.795 1.00 91.94 83 ALA A CA 1
ATOM 605 C C . ALA A 1 83 ? 4.359 1.828 -19.358 1.00 91.94 83 ALA A C 1
ATOM 607 O O . ALA A 1 83 ? 3.234 1.912 -18.871 1.00 91.94 83 ALA A O 1
ATOM 608 N N . PHE A 1 84 ? 4.978 0.654 -19.518 1.00 91.94 84 PHE A N 1
ATOM 609 C CA . PHE A 1 84 ? 4.346 -0.638 -19.231 1.00 91.94 84 PHE A CA 1
ATOM 610 C C . PHE A 1 84 ? 4.767 -1.260 -17.892 1.00 91.94 84 PHE A C 1
ATOM 612 O O . PHE A 1 84 ? 4.304 -2.352 -17.573 1.00 91.94 84 PHE A O 1
ATOM 619 N N . CYS A 1 85 ? 5.635 -0.616 -17.101 1.00 92.06 85 CYS A N 1
ATOM 620 C CA . CYS A 1 85 ? 6.081 -1.170 -15.821 1.00 92.06 85 CYS A CA 1
ATOM 621 C C . CYS A 1 85 ? 4.953 -1.102 -14.771 1.00 92.06 85 CYS A C 1
ATOM 623 O O . CYS A 1 85 ? 4.676 -0.015 -14.256 1.00 92.06 85 CYS A O 1
ATOM 625 N N . PRO A 1 86 ? 4.342 -2.235 -14.368 1.00 88.94 86 PRO A N 1
ATOM 626 C CA . PRO A 1 86 ? 3.212 -2.216 -13.438 1.00 88.94 86 PRO A CA 1
ATOM 627 C C . PRO A 1 86 ? 3.628 -1.785 -12.031 1.00 88.94 86 PRO A C 1
ATOM 629 O O . PRO A 1 86 ? 2.829 -1.203 -11.306 1.00 88.94 86 PRO A O 1
ATOM 632 N N . THR A 1 87 ? 4.884 -2.038 -11.645 1.00 90.50 87 THR A N 1
ATOM 633 C CA . THR A 1 87 ? 5.408 -1.621 -10.342 1.00 90.50 87 THR A CA 1
ATOM 634 C C . THR A 1 87 ? 5.943 -0.199 -10.349 1.00 90.50 87 THR A C 1
ATOM 636 O O . THR A 1 87 ? 6.280 0.302 -9.285 1.00 90.50 87 THR A O 1
ATOM 639 N N . LYS A 1 88 ? 6.003 0.490 -11.497 1.00 90.56 88 LYS A N 1
ATOM 640 C CA . LYS A 1 88 ? 6.585 1.840 -11.632 1.00 90.56 88 LYS A CA 1
ATOM 641 C C . LYS A 1 88 ? 8.053 1.916 -11.181 1.00 90.56 88 LYS A C 1
ATOM 643 O O . LYS A 1 88 ? 8.498 2.939 -10.669 1.00 90.56 88 LYS A O 1
ATOM 648 N N . ALA A 1 89 ? 8.793 0.820 -11.364 1.00 94.75 89 ALA A N 1
ATOM 649 C CA . ALA A 1 89 ? 10.227 0.724 -11.085 1.00 94.75 89 ALA A CA 1
ATOM 650 C C . ALA A 1 89 ? 11.090 1.481 -12.107 1.00 94.75 89 ALA A C 1
ATOM 652 O O . ALA A 1 89 ? 12.212 1.861 -11.801 1.00 94.75 89 ALA A O 1
ATOM 653 N N . VAL A 1 90 ? 10.578 1.709 -13.321 1.00 95.31 90 VAL A N 1
ATOM 654 C CA . VAL A 1 90 ? 11.274 2.449 -14.381 1.00 95.31 90 VAL A CA 1
ATOM 655 C C . VAL A 1 90 ? 10.532 3.755 -14.642 1.00 95.31 90 VAL A C 1
ATOM 657 O O . VAL A 1 90 ? 9.346 3.739 -14.967 1.00 95.31 90 VAL A O 1
ATOM 660 N N . LYS A 1 91 ? 11.236 4.882 -14.551 1.00 94.88 91 LYS A N 1
ATOM 661 C CA . LYS A 1 91 ? 10.753 6.206 -14.955 1.00 94.88 91 LYS A CA 1
ATOM 662 C C . LYS A 1 91 ? 11.557 6.696 -16.146 1.00 94.88 91 LYS A C 1
ATOM 664 O O . LYS A 1 91 ? 12.730 6.361 -16.296 1.00 94.88 91 LYS A O 1
ATOM 669 N N . MET A 1 92 ? 10.927 7.493 -17.000 1.00 94.56 92 MET A N 1
ATOM 670 C CA . MET A 1 92 ? 11.615 8.136 -18.109 1.00 94.56 92 MET A CA 1
ATOM 671 C C . MET A 1 92 ? 11.279 9.618 -18.143 1.00 94.56 92 MET A C 1
ATOM 673 O O . MET A 1 92 ? 10.108 9.986 -18.139 1.00 94.56 92 MET A O 1
ATOM 677 N N . ASP A 1 93 ? 12.309 10.444 -18.270 1.00 94.50 93 ASP A N 1
ATOM 678 C CA . ASP A 1 93 ? 12.198 11.880 -18.470 1.00 94.50 93 ASP A CA 1
ATOM 679 C C . ASP A 1 93 ? 12.732 12.268 -19.856 1.00 94.50 93 ASP A C 1
ATOM 681 O O . ASP A 1 93 ? 13.717 11.711 -20.353 1.00 94.50 93 ASP A O 1
ATOM 685 N N . ILE A 1 94 ? 12.096 13.259 -20.478 1.00 93.38 94 ILE A N 1
ATOM 686 C CA . ILE A 1 94 ? 12.608 13.970 -21.653 1.00 93.38 94 ILE A CA 1
ATOM 687 C C . ILE A 1 94 ? 12.636 15.453 -21.293 1.00 93.38 94 ILE A C 1
ATOM 689 O O . ILE A 1 94 ? 11.597 16.031 -20.979 1.00 93.38 94 ILE A O 1
ATOM 693 N N . ASP A 1 95 ? 13.824 16.053 -21.307 1.00 92.12 95 ASP A N 1
ATOM 694 C CA . ASP A 1 95 ? 14.063 17.456 -20.946 1.00 92.12 95 ASP A CA 1
ATOM 695 C C . ASP A 1 95 ? 13.487 17.820 -19.562 1.00 92.12 95 ASP A C 1
ATOM 697 O O . ASP A 1 95 ? 12.861 18.863 -19.367 1.00 92.12 95 ASP A O 1
ATOM 701 N N . GLY A 1 96 ? 13.660 16.908 -18.596 1.00 89.88 96 GLY A N 1
ATOM 702 C CA . GLY A 1 96 ? 13.200 17.065 -17.211 1.00 89.88 96 GLY A CA 1
ATOM 703 C C . GLY A 1 96 ? 11.689 16.920 -17.007 1.00 89.88 96 GLY A C 1
ATOM 704 O O . GLY A 1 96 ? 11.190 17.231 -15.928 1.00 89.88 96 GLY A O 1
ATOM 705 N N . LYS A 1 97 ? 10.947 16.478 -18.028 1.00 91.44 97 LYS A N 1
ATOM 706 C CA . LYS A 1 97 ? 9.511 16.198 -17.940 1.00 91.44 97 LYS A CA 1
ATOM 707 C C . LYS A 1 97 ? 9.261 14.707 -18.068 1.00 91.44 97 LYS A C 1
ATOM 709 O O . LYS A 1 97 ? 9.814 14.077 -18.969 1.00 91.44 97 LYS A O 1
ATOM 714 N N . ASP A 1 98 ? 8.362 14.196 -17.235 1.00 90.50 98 ASP A N 1
ATOM 715 C CA . ASP A 1 98 ? 7.890 12.814 -17.292 1.00 90.50 98 ASP A CA 1
ATOM 716 C C . ASP A 1 98 ? 7.403 12.484 -18.711 1.00 90.50 98 ASP A C 1
ATOM 718 O O . ASP A 1 98 ? 6.438 13.063 -19.227 1.00 90.50 98 ASP A O 1
ATOM 722 N N . ALA A 1 99 ? 8.138 11.589 -19.367 1.00 88.25 99 ALA A N 1
ATOM 723 C CA . ALA A 1 99 ? 7.906 11.207 -20.746 1.00 88.25 99 ALA A CA 1
ATOM 724 C C . ALA A 1 99 ? 6.625 10.390 -20.883 1.00 88.25 99 ALA A C 1
ATOM 726 O O . ALA A 1 99 ? 5.935 10.533 -21.894 1.00 88.25 99 ALA A O 1
ATOM 727 N N . VAL A 1 100 ? 6.312 9.573 -19.870 1.00 84.81 100 VAL A N 1
ATOM 728 C CA . VAL A 1 100 ? 5.148 8.692 -19.879 1.00 84.81 100 VAL A CA 1
ATOM 729 C C . VAL A 1 100 ? 3.895 9.548 -19.900 1.00 84.81 100 VAL A C 1
ATOM 731 O O . VAL A 1 100 ? 3.070 9.314 -20.763 1.00 84.81 100 VAL A O 1
ATOM 734 N N . LYS A 1 101 ? 3.811 10.636 -19.116 1.00 85.88 101 LYS A N 1
ATOM 735 C CA . LYS A 1 101 ? 2.661 11.578 -19.072 1.00 85.88 101 LYS A CA 1
ATOM 736 C C . LYS A 1 101 ? 2.286 12.263 -20.395 1.00 85.88 101 LYS A C 1
ATOM 738 O O . LYS A 1 101 ? 1.291 12.983 -20.451 1.00 85.88 101 LYS A O 1
ATOM 743 N N . ARG A 1 102 ? 3.064 12.095 -21.462 1.00 86.31 102 ARG A N 1
ATOM 744 C CA . ARG A 1 102 ? 2.749 12.665 -22.777 1.00 86.31 102 ARG A CA 1
ATOM 745 C C . ARG A 1 102 ? 1.642 11.857 -23.457 1.00 86.31 102 ARG A C 1
ATOM 747 O O . ARG A 1 102 ? 1.663 10.633 -23.439 1.00 86.31 102 ARG A O 1
ATOM 754 N N . GLU A 1 103 ? 0.742 12.536 -24.167 1.00 84.56 103 GLU A N 1
ATOM 755 C CA . GLU A 1 103 ? -0.363 11.892 -24.907 1.00 84.56 103 GLU A CA 1
ATOM 756 C C . GLU A 1 103 ? 0.103 10.865 -25.953 1.00 84.56 103 GLU A C 1
ATOM 758 O O . GLU A 1 103 ? -0.624 9.938 -26.290 1.00 84.56 103 GLU A O 1
ATOM 763 N N . CYS A 1 104 ? 1.320 11.016 -26.482 1.00 84.38 104 CYS A N 1
ATOM 764 C CA . CYS A 1 104 ? 1.872 10.108 -27.486 1.00 84.38 104 CYS A CA 1
ATOM 765 C C . CYS A 1 104 ? 2.390 8.775 -26.918 1.00 84.38 104 CYS A C 1
ATOM 767 O O . CYS A 1 104 ? 2.827 7.934 -27.703 1.00 84.38 104 CYS A O 1
ATOM 769 N N . TYR A 1 105 ? 2.396 8.593 -25.594 1.00 85.31 105 TYR A N 1
ATOM 770 C CA . TYR A 1 105 ? 2.764 7.332 -24.952 1.00 85.31 105 TYR A CA 1
ATOM 771 C C . TYR A 1 105 ? 1.511 6.536 -24.568 1.00 85.31 105 TYR A C 1
ATOM 773 O O . TYR A 1 105 ? 0.519 7.131 -24.156 1.00 85.31 105 TYR A O 1
ATOM 781 N N . PRO A 1 106 ? 1.531 5.197 -24.697 1.00 85.88 106 PRO A N 1
ATOM 782 C CA . PRO A 1 106 ? 0.478 4.358 -24.143 1.00 85.88 106 PRO A CA 1
ATOM 783 C C . PRO A 1 106 ? 0.527 4.388 -22.611 1.00 85.88 106 PRO A C 1
ATOM 785 O O . PRO A 1 106 ? 1.607 4.391 -22.024 1.00 85.88 106 PRO A O 1
ATOM 788 N N . HIS A 1 107 ? -0.645 4.366 -21.979 1.00 81.50 107 HIS A N 1
ATOM 789 C CA . HIS A 1 107 ? -0.796 4.420 -20.525 1.00 81.50 107 HIS A CA 1
ATOM 790 C C . HIS A 1 107 ? -1.528 3.192 -20.020 1.00 81.50 107 HIS A C 1
ATOM 792 O O . HIS A 1 107 ? -2.576 2.825 -20.552 1.00 81.50 107 HIS A O 1
ATOM 798 N N . ILE A 1 108 ? -0.989 2.583 -18.970 1.00 82.44 108 ILE A N 1
ATOM 799 C CA . ILE A 1 108 ? -1.702 1.583 -18.186 1.00 82.44 108 ILE A CA 1
ATOM 800 C C . ILE A 1 108 ? -2.130 2.252 -16.883 1.00 82.44 108 ILE A C 1
ATOM 802 O O . ILE A 1 108 ? -1.287 2.766 -16.149 1.00 82.44 108 ILE A O 1
ATOM 806 N N . GLU A 1 109 ? -3.422 2.200 -16.570 1.00 79.19 109 GLU A N 1
ATOM 807 C CA . GLU A 1 109 ? -3.973 2.767 -15.334 1.00 79.19 109 GLU A CA 1
ATOM 808 C C . GLU A 1 109 ? -4.569 1.669 -14.438 1.00 79.19 109 GLU A C 1
ATOM 810 O O . GLU A 1 109 ? -5.787 1.605 -14.249 1.00 79.19 109 GLU A O 1
ATOM 815 N N . PRO A 1 110 ? -3.735 0.761 -13.888 1.00 86.25 110 PRO A N 1
ATOM 816 C CA . PRO A 1 110 ? -4.201 -0.161 -12.869 1.00 86.25 110 PRO A CA 1
ATOM 817 C C . PRO A 1 110 ? -4.467 0.631 -11.586 1.00 86.25 110 PRO A C 1
ATOM 819 O O . PRO A 1 110 ? -3.608 1.392 -11.135 1.00 86.25 110 PRO A O 1
ATOM 822 N N . LYS A 1 111 ? -5.632 0.447 -10.964 1.00 89.31 111 LYS A N 1
ATOM 823 C CA . LYS A 1 111 ? -5.921 1.100 -9.680 1.00 89.31 111 LYS A CA 1
ATOM 824 C C . LYS A 1 111 ? -6.852 0.288 -8.797 1.00 89.31 111 LYS A C 1
ATOM 826 O O . LYS A 1 111 ? -7.755 -0.393 -9.276 1.00 89.31 111 LYS A O 1
ATOM 831 N N . ALA A 1 112 ? -6.637 0.407 -7.493 1.00 94.69 112 ALA A N 1
ATOM 832 C CA . ALA A 1 112 ? -7.667 0.141 -6.503 1.00 94.69 112 ALA A CA 1
ATOM 833 C C . ALA A 1 112 ? -8.507 1.411 -6.325 1.00 94.69 112 ALA A C 1
ATOM 835 O O . ALA A 1 112 ? -7.958 2.513 -6.317 1.00 94.69 112 ALA A O 1
ATOM 836 N N . GLN A 1 113 ? -9.819 1.273 -6.186 1.00 94.75 113 GLN A N 1
ATOM 837 C CA . GLN A 1 113 ? -10.717 2.398 -5.962 1.00 94.75 113 GLN A CA 1
ATOM 838 C C . GLN A 1 113 ? -11.722 2.043 -4.864 1.00 94.75 113 GLN A C 1
ATOM 840 O O . GLN A 1 113 ? -12.411 1.036 -5.004 1.00 94.75 113 GLN A O 1
ATOM 845 N N . PRO A 1 114 ? -11.822 2.830 -3.781 1.00 94.81 114 PRO A N 1
ATOM 846 C CA . PRO A 1 114 ? -12.876 2.635 -2.796 1.00 94.81 114 PRO A CA 1
ATOM 847 C C . PRO A 1 114 ? -14.245 3.012 -3.378 1.00 94.81 114 PRO A C 1
ATOM 849 O O . PRO A 1 114 ? -14.352 3.956 -4.168 1.00 94.81 114 PRO A O 1
ATOM 852 N N . ASN A 1 115 ? -15.286 2.297 -2.964 1.00 94.12 115 ASN A N 1
ATOM 853 C CA . ASN A 1 115 ? -16.681 2.584 -3.290 1.00 94.12 115 ASN A CA 1
ATOM 854 C C . ASN A 1 115 ? -17.449 3.108 -2.057 1.00 94.12 115 ASN A C 1
ATOM 856 O O . ASN A 1 115 ? -16.870 3.389 -1.007 1.00 94.12 115 ASN A O 1
ATOM 860 N N . GLU A 1 116 ? -18.765 3.274 -2.192 1.00 93.00 116 GLU A N 1
ATOM 861 C CA . GLU A 1 116 ? -19.634 3.850 -1.154 1.00 93.00 116 GLU A CA 1
ATOM 862 C C . GLU A 1 116 ? -19.793 2.985 0.107 1.00 93.00 116 GLU A C 1
ATOM 864 O O . GLU A 1 116 ? -20.192 3.499 1.148 1.00 93.00 116 GLU A O 1
ATOM 869 N N . SER A 1 117 ? -19.453 1.693 0.049 1.00 92.12 117 SER A N 1
ATOM 870 C CA . SER A 1 117 ? -19.478 0.791 1.209 1.00 92.12 117 SER A CA 1
ATOM 871 C C . SER A 1 117 ? -18.246 0.936 2.110 1.00 92.12 117 SER A C 1
ATOM 873 O O . SER A 1 117 ? -18.129 0.244 3.121 1.00 92.12 117 SER A O 1
ATOM 875 N N . CYS A 1 118 ? -17.308 1.823 1.763 1.00 92.94 118 CYS A N 1
ATOM 876 C CA . CYS A 1 118 ? -16.074 2.014 2.512 1.00 92.94 118 CYS A CA 1
ATOM 877 C C . CYS A 1 118 ? -16.335 2.645 3.881 1.00 92.94 118 CYS A C 1
ATOM 879 O O . CYS A 1 118 ? -16.540 3.853 3.999 1.00 92.94 118 CYS A O 1
ATOM 881 N N . LEU A 1 119 ? -16.214 1.835 4.931 1.00 90.69 119 LEU A N 1
ATOM 882 C CA . LEU A 1 119 ? -15.968 2.339 6.273 1.00 90.69 119 LEU A CA 1
ATOM 883 C C . LEU A 1 119 ? -14.456 2.599 6.423 1.00 90.69 119 LEU A C 1
ATOM 885 O O . LEU A 1 119 ? -13.672 1.677 6.176 1.00 90.69 119 LEU A O 1
ATOM 889 N N . PRO A 1 120 ? -14.024 3.820 6.796 1.00 87.44 120 PRO A N 1
ATOM 890 C CA . PRO A 1 120 ? -12.610 4.183 6.880 1.00 87.44 120 PRO A CA 1
ATOM 891 C C . PRO A 1 120 ? -11.939 3.404 8.019 1.00 87.44 120 PRO A C 1
ATOM 893 O O . PRO A 1 120 ? -11.949 3.832 9.165 1.00 87.44 120 PRO A O 1
ATOM 896 N N . CYS A 1 121 ? -11.407 2.224 7.704 1.00 91.56 121 CYS A N 1
ATOM 897 C CA . CYS A 1 121 ? -10.667 1.337 8.600 1.00 91.56 121 CYS A CA 1
ATOM 898 C C . CYS A 1 121 ? -9.216 1.204 8.130 1.00 91.56 121 CYS A C 1
ATOM 900 O O . CYS A 1 121 ? -8.917 1.441 6.962 1.00 91.56 121 CYS A O 1
ATOM 902 N N . SER A 1 122 ? -8.314 0.761 9.003 1.00 91.19 122 SER A N 1
ATOM 903 C CA . SER A 1 122 ? -6.872 0.711 8.710 1.00 91.19 122 SER A CA 1
ATOM 904 C C . SER A 1 122 ? -6.405 -0.540 7.950 1.00 91.19 122 SER A C 1
ATOM 906 O O . SER A 1 122 ? -5.236 -0.637 7.584 1.00 91.19 122 SER A O 1
ATOM 908 N N . LEU A 1 123 ? -7.290 -1.504 7.674 1.00 91.69 123 LEU A N 1
ATOM 909 C CA . LEU A 1 123 ? -6.910 -2.819 7.134 1.00 91.69 123 LEU A CA 1
ATOM 910 C C . LEU A 1 123 ? -6.184 -2.732 5.782 1.00 91.69 123 LEU A C 1
ATOM 912 O O . LEU A 1 123 ? -5.120 -3.318 5.592 1.00 91.69 123 LEU A O 1
ATOM 916 N N . CYS A 1 124 ? -6.761 -1.993 4.832 1.00 92.81 124 CYS A N 1
ATOM 917 C CA . CYS A 1 124 ? -6.251 -1.898 3.463 1.00 92.81 124 CYS A CA 1
ATOM 918 C C . CYS A 1 124 ? -4.913 -1.146 3.359 1.00 92.81 124 CYS A C 1
ATOM 920 O O . CYS A 1 124 ? -4.084 -1.497 2.520 1.00 92.81 124 CYS A O 1
ATOM 922 N N . GLU A 1 125 ? -4.701 -0.146 4.215 1.00 93.69 125 GLU A N 1
ATOM 923 C CA . GLU A 1 125 ? -3.446 0.597 4.331 1.00 93.69 125 GLU A CA 1
ATOM 924 C C . GLU A 1 125 ? -2.327 -0.310 4.850 1.00 93.69 125 GLU A C 1
ATOM 926 O O . GLU A 1 125 ? -1.256 -0.370 4.244 1.00 93.69 125 GLU A O 1
ATOM 931 N N . GLN A 1 126 ? -2.601 -1.111 5.886 1.00 91.25 126 GLN A N 1
ATOM 932 C CA . GLN A 1 126 ? -1.595 -2.006 6.460 1.00 91.25 126 GLN A CA 1
ATOM 933 C C . GLN A 1 126 ? -1.148 -3.118 5.508 1.00 91.25 126 GLN A C 1
ATOM 935 O O . GLN A 1 126 ? 0.042 -3.416 5.426 1.00 91.25 126 GLN A O 1
ATOM 940 N N . VAL A 1 127 ? -2.065 -3.706 4.731 1.00 90.56 127 VAL A N 1
ATOM 941 C CA . VAL A 1 127 ? -1.695 -4.740 3.743 1.00 90.56 127 VAL A CA 1
ATOM 942 C C . VAL A 1 127 ? -1.065 -4.165 2.468 1.00 90.56 127 VAL A C 1
ATOM 944 O O . VAL A 1 127 ? -0.627 -4.919 1.598 1.00 90.56 127 VAL A O 1
ATOM 947 N N . CYS A 1 128 ? -1.044 -2.839 2.290 1.00 91.50 128 CYS A N 1
ATOM 948 C CA . CYS A 1 128 ? -0.557 -2.233 1.059 1.00 91.50 128 CYS A CA 1
ATOM 949 C C . CYS A 1 128 ? 0.973 -2.301 0.983 1.00 91.50 128 CYS A C 1
ATOM 951 O O . CYS A 1 128 ? 1.679 -1.465 1.543 1.00 91.50 128 CYS A O 1
ATOM 953 N N . SER A 1 129 ? 1.505 -3.268 0.235 1.00 87.38 129 SER A N 1
ATOM 954 C CA . SER A 1 129 ? 2.954 -3.422 0.030 1.00 87.38 129 SER A CA 1
ATOM 955 C C . SER A 1 129 ? 3.605 -2.273 -0.744 1.00 87.38 129 SER A C 1
ATOM 957 O O . SER A 1 129 ? 4.816 -2.100 -0.676 1.00 87.38 129 SER A O 1
ATOM 959 N N . SER A 1 130 ? 2.817 -1.488 -1.484 1.00 88.38 130 SER A N 1
ATOM 960 C CA . SER A 1 130 ? 3.299 -0.347 -2.267 1.00 88.38 130 SER A CA 1
ATOM 961 C C . SER A 1 130 ? 3.093 1.006 -1.581 1.00 88.38 130 SER A C 1
ATOM 963 O O . SER A 1 130 ? 3.280 2.024 -2.249 1.00 88.38 130 SER A O 1
ATOM 965 N N . ASP A 1 131 ? 2.624 1.021 -0.325 1.00 91.25 131 ASP A N 1
ATOM 966 C CA . ASP A 1 131 ? 2.285 2.238 0.437 1.00 91.25 131 ASP A CA 1
ATOM 967 C C . ASP A 1 131 ? 1.424 3.220 -0.378 1.00 91.25 131 ASP A C 1
ATOM 969 O O . ASP A 1 131 ? 1.642 4.429 -0.416 1.00 91.25 131 ASP A O 1
ATOM 973 N N . ALA A 1 132 ? 0.476 2.667 -1.137 1.00 93.88 132 ALA A N 1
ATOM 974 C CA . ALA A 1 132 ? -0.349 3.424 -2.069 1.00 93.88 132 ALA A CA 1
ATOM 975 C C . ALA A 1 132 ? -1.694 3.843 -1.480 1.00 93.88 132 ALA A C 1
ATOM 977 O O . ALA A 1 132 ? -2.391 4.627 -2.113 1.00 93.88 132 ALA A O 1
ATOM 978 N N . ILE A 1 133 ? -2.077 3.299 -0.327 1.00 95.12 133 ILE A N 1
ATOM 979 C CA . ILE A 1 133 ? -3.363 3.550 0.318 1.00 95.12 133 ILE A CA 1
ATOM 980 C C . ILE A 1 133 ? -3.100 4.308 1.611 1.00 95.12 133 ILE A C 1
ATOM 982 O O . ILE A 1 133 ? -2.265 3.871 2.395 1.00 95.12 133 ILE A O 1
ATOM 986 N N . THR A 1 134 ? -3.830 5.399 1.826 1.00 95.94 134 THR A N 1
ATOM 987 C CA . THR A 1 134 ? -3.776 6.192 3.058 1.00 95.94 134 THR A CA 1
ATOM 988 C C . THR A 1 134 ? -5.185 6.410 3.583 1.00 95.94 134 THR A C 1
ATOM 990 O O . THR A 1 134 ? -6.080 6.785 2.816 1.00 95.94 134 THR A O 1
ATOM 993 N N . VAL A 1 135 ? -5.378 6.170 4.881 1.00 95.06 135 VAL A N 1
ATOM 994 C CA . VAL A 1 135 ? -6.661 6.348 5.565 1.00 95.06 135 VAL A CA 1
ATOM 995 C C . VAL A 1 135 ? -6.557 7.522 6.526 1.00 95.06 135 VAL A C 1
ATOM 997 O O . VAL A 1 135 ? -5.747 7.533 7.448 1.00 95.06 135 VAL A O 1
ATOM 1000 N N . GLU A 1 136 ? -7.407 8.520 6.316 1.00 93.94 136 GLU A N 1
ATOM 1001 C CA . GLU A 1 136 ? -7.493 9.706 7.160 1.00 93.94 136 GLU A CA 1
ATOM 1002 C C . GLU A 1 136 ? -8.834 9.717 7.883 1.00 93.94 136 GLU A C 1
ATOM 1004 O O . GLU A 1 136 ? -9.895 9.589 7.273 1.00 93.94 136 GLU A O 1
ATOM 1009 N N . TYR A 1 137 ? -8.796 9.889 9.196 1.00 94.19 137 TYR A N 1
ATOM 1010 C CA . TYR A 1 137 ? -9.992 9.982 10.018 1.00 94.19 137 TYR A CA 1
ATOM 1011 C C . TYR A 1 137 ? -10.368 11.449 10.221 1.00 94.19 137 TYR A C 1
ATOM 1013 O O . TYR A 1 137 ? -9.516 12.282 10.526 1.00 94.19 137 TYR A O 1
ATOM 1021 N N . THR A 1 138 ? -11.651 11.764 10.055 1.00 93.38 138 THR A N 1
ATOM 1022 C CA . THR A 1 138 ? -12.175 13.135 10.190 1.00 93.38 138 THR A CA 1
ATOM 1023 C C . THR A 1 138 ? -12.993 13.343 11.461 1.00 93.38 138 THR A C 1
ATOM 1025 O O . THR A 1 138 ? -13.396 14.469 11.748 1.00 93.38 138 THR A O 1
ATOM 1028 N N . PHE A 1 139 ? -13.273 12.275 12.214 1.00 93.69 139 PHE A N 1
ATOM 1029 C CA . PHE A 1 139 ? -13.930 12.370 13.517 1.00 93.69 139 PHE A CA 1
ATOM 1030 C C . PHE A 1 139 ? -12.900 12.638 14.628 1.00 93.69 139 PHE A C 1
ATOM 1032 O O . PHE A 1 139 ? -11.756 12.203 14.502 1.00 93.69 139 PHE A O 1
ATOM 1039 N N . PRO A 1 140 ? -13.284 13.352 15.703 1.00 93.88 140 PRO A N 1
ATOM 1040 C CA . PRO A 1 140 ? -12.353 13.733 16.761 1.00 93.88 140 PRO A CA 1
ATOM 1041 C C . PRO A 1 140 ? -11.889 12.522 17.569 1.00 93.88 140 PRO A C 1
ATOM 1043 O O . PRO A 1 140 ? -12.644 11.559 17.756 1.00 93.88 140 PRO A O 1
ATOM 1046 N N . LYS A 1 141 ? -10.675 12.610 18.117 1.00 94.75 141 LYS A N 1
ATOM 1047 C CA . LYS A 1 141 ? -10.207 11.657 19.123 1.00 94.75 141 LYS A CA 1
ATOM 1048 C C . LYS A 1 141 ? -10.989 11.794 20.425 1.00 94.75 141 LYS A C 1
ATOM 1050 O O . LYS A 1 141 ? -11.614 12.820 20.707 1.00 94.75 141 LYS A O 1
ATOM 1055 N N . LYS A 1 142 ? -10.924 10.757 21.257 1.00 92.00 142 LYS A N 1
ATOM 1056 C CA . LYS A 1 142 ? -11.580 10.731 22.561 1.00 92.00 142 LYS A CA 1
ATOM 1057 C C . LYS A 1 142 ? -11.133 11.898 23.439 1.00 92.00 142 LYS A C 1
ATOM 1059 O O . LYS A 1 142 ? -11.977 12.547 24.049 1.00 92.00 142 LYS A O 1
ATOM 1064 N N . GLU A 1 143 ? -9.840 12.200 23.481 1.00 90.44 143 GLU A N 1
ATOM 1065 C CA . GLU A 1 143 ? -9.266 13.234 24.348 1.00 90.44 143 GLU A CA 1
ATOM 1066 C C . GLU A 1 143 ? -9.825 14.634 24.040 1.00 90.44 143 GLU A C 1
ATOM 1068 O O . GLU A 1 143 ? -9.867 15.491 24.921 1.00 90.44 143 GLU A O 1
ATOM 1073 N N . GLU A 1 144 ? -10.309 14.858 22.815 1.00 91.75 144 GLU A N 1
ATOM 1074 C CA . GLU A 1 144 ? -10.925 16.118 22.389 1.00 91.75 144 GLU A CA 1
ATOM 1075 C C . GLU A 1 144 ? -12.371 16.279 22.887 1.00 91.75 144 GLU A C 1
ATOM 1077 O O . GLU A 1 144 ? -12.848 17.405 23.038 1.00 91.75 144 GLU A O 1
ATOM 1082 N N . ILE A 1 145 ? -13.075 15.173 23.151 1.00 90.88 145 ILE A N 1
ATOM 1083 C CA . ILE A 1 145 ? -14.494 15.175 23.548 1.00 90.88 145 ILE A CA 1
ATOM 1084 C C . ILE A 1 145 ? -14.716 14.800 25.018 1.00 90.88 145 ILE A C 1
ATOM 1086 O O . ILE A 1 145 ? -15.628 15.323 25.657 1.00 90.88 145 ILE A O 1
ATOM 1090 N N . ALA A 1 146 ? -13.899 13.896 25.556 1.00 86.81 146 ALA A N 1
ATOM 1091 C CA . ALA A 1 146 ? -13.980 13.366 26.910 1.00 86.81 146 ALA A CA 1
ATOM 1092 C C . ALA A 1 146 ? -12.588 12.871 27.358 1.00 86.81 146 ALA A C 1
ATOM 1094 O O . ALA A 1 146 ? -12.253 11.704 27.142 1.00 86.81 146 ALA A O 1
ATOM 1095 N N . PRO A 1 147 ? -11.772 13.747 27.976 1.00 84.62 147 PRO A N 1
ATOM 1096 C CA . PRO A 1 147 ? -10.455 13.382 28.491 1.00 84.62 147 PRO A CA 1
ATOM 1097 C C . PRO A 1 147 ? -10.510 12.215 29.482 1.00 84.62 147 PRO A C 1
ATOM 1099 O O . PRO A 1 147 ? -11.456 12.116 30.268 1.00 84.62 147 PRO A O 1
ATOM 1102 N N . LEU A 1 148 ? -9.463 11.382 29.467 1.00 83.56 148 LEU A N 1
ATOM 1103 C CA . LEU A 1 148 ? -9.323 10.229 30.359 1.00 83.56 148 LEU A CA 1
ATOM 1104 C C . LEU A 1 148 ? -9.388 10.654 31.829 1.00 83.56 148 LEU A C 1
ATOM 1106 O O . LEU A 1 148 ? -8.791 11.656 32.232 1.00 83.56 148 LEU A O 1
ATOM 1110 N N . LYS A 1 149 ? -10.118 9.875 32.632 1.00 83.31 149 LYS A N 1
ATOM 1111 C CA . LYS A 1 149 ? -10.302 10.121 34.065 1.00 83.31 149 LYS A CA 1
ATOM 1112 C C . LYS A 1 149 ? -9.659 9.023 34.893 1.00 83.31 149 LYS A C 1
ATOM 1114 O O . LYS A 1 149 ? -9.961 7.847 34.719 1.00 83.31 149 LYS A O 1
ATOM 1119 N N . GLU A 1 150 ? -8.844 9.430 35.857 1.00 78.75 150 GLU A N 1
ATOM 1120 C CA . GLU A 1 150 ? -8.246 8.516 36.827 1.00 78.75 150 GLU A CA 1
ATOM 1121 C C . GLU A 1 150 ? -9.286 8.006 37.839 1.00 78.75 150 GLU A C 1
ATOM 1123 O O . GLU A 1 150 ? -10.181 8.739 38.269 1.00 78.75 150 GLU A O 1
ATOM 1128 N N . GLY A 1 151 ? -9.144 6.745 38.257 1.00 77.25 151 GLY A N 1
ATOM 1129 C CA . GLY A 1 151 ? -9.961 6.148 39.321 1.00 77.25 151 GLY A CA 1
ATOM 1130 C C . GLY A 1 151 ? -11.375 5.736 38.903 1.00 77.25 151 GLY A C 1
ATOM 1131 O O . GLY A 1 151 ? -12.223 5.505 39.769 1.00 77.25 151 GLY A O 1
ATOM 1132 N N . ALA A 1 152 ? -11.648 5.643 37.601 1.00 82.56 152 ALA A N 1
ATOM 1133 C CA . ALA A 1 152 ? -12.885 5.059 37.107 1.00 82.56 152 ALA A CA 1
ATOM 1134 C C . ALA A 1 152 ? -12.945 3.556 37.423 1.00 82.56 152 ALA A C 1
ATOM 1136 O O . ALA A 1 152 ? -11.929 2.866 37.471 1.00 82.56 152 ALA A O 1
ATOM 1137 N N . THR A 1 153 ? -14.156 3.046 37.640 1.00 85.25 153 THR A N 1
ATOM 1138 C CA . THR A 1 153 ? -14.391 1.615 37.868 1.00 85.25 153 THR A CA 1
ATOM 1139 C C . THR A 1 153 ? -15.329 1.095 36.800 1.00 85.25 153 THR A C 1
ATOM 1141 O O . THR A 1 153 ? -16.330 1.740 36.479 1.00 85.25 153 THR A O 1
ATOM 1144 N N . GLY A 1 154 ? -14.997 -0.065 36.255 1.00 90.50 154 GLY A N 1
ATOM 1145 C CA . GLY A 1 154 ? -15.761 -0.680 35.193 1.00 90.50 154 GLY A CA 1
ATOM 1146 C C . GLY A 1 154 ? -15.162 -2.006 34.763 1.00 90.50 154 GLY A C 1
ATOM 1147 O O . GLY A 1 154 ? -14.220 -2.505 35.373 1.00 90.50 154 GLY A O 1
ATOM 1148 N N . GLU A 1 155 ? -15.750 -2.572 33.721 1.00 93.25 155 GLU A N 1
ATOM 1149 C CA . GLU A 1 155 ? -15.290 -3.797 33.074 1.00 93.25 155 GLU A CA 1
ATOM 1150 C C . GLU A 1 155 ? -15.361 -3.587 31.564 1.00 93.25 155 GLU A C 1
ATOM 1152 O O . GLU A 1 155 ? -16.322 -2.996 31.065 1.00 93.25 155 GLU A O 1
ATOM 1157 N N . ILE A 1 156 ? -14.354 -4.055 30.834 1.00 95.06 156 ILE A N 1
ATOM 1158 C CA . ILE A 1 156 ? -14.307 -3.988 29.376 1.00 95.06 156 ILE A CA 1
ATOM 1159 C C . ILE A 1 156 ? -13.959 -5.360 28.810 1.00 95.06 156 ILE A C 1
ATOM 1161 O O . ILE A 1 156 ? -13.103 -6.065 29.333 1.00 95.06 156 ILE A O 1
ATOM 1165 N N . SER A 1 157 ? -14.635 -5.749 27.733 1.00 94.75 157 SER A N 1
ATOM 1166 C CA . SER A 1 157 ? -14.352 -6.993 27.018 1.00 94.75 157 SER A CA 1
ATOM 1167 C C . SER A 1 157 ? -14.505 -6.805 25.513 1.00 94.75 157 SER A C 1
ATOM 1169 O O . SER A 1 157 ? -15.315 -5.994 25.055 1.00 94.75 157 SER A O 1
ATOM 1171 N N . ILE A 1 158 ? -13.711 -7.557 24.749 1.00 93.44 158 ILE A N 1
ATOM 1172 C CA . ILE A 1 158 ? -13.758 -7.589 23.286 1.00 93.44 158 ILE A CA 1
ATOM 1173 C C . ILE A 1 158 ? -14.117 -9.008 22.848 1.00 93.44 158 ILE A C 1
ATOM 1175 O O . ILE A 1 158 ? -13.440 -9.974 23.197 1.00 93.44 158 ILE A O 1
ATOM 1179 N N . ASP A 1 159 ? -15.178 -9.119 22.062 1.00 92.38 159 ASP A N 1
ATOM 1180 C CA . ASP A 1 159 ? -15.587 -10.329 21.366 1.00 92.38 159 ASP A CA 1
ATOM 1181 C C . ASP A 1 159 ? -14.710 -10.517 20.116 1.00 92.38 159 ASP A C 1
ATOM 1183 O O . ASP A 1 159 ? -14.911 -9.874 19.080 1.00 92.38 159 ASP A O 1
ATOM 1187 N N . MET A 1 160 ? -13.708 -11.392 20.226 1.00 87.00 160 MET A N 1
ATOM 1188 C CA . MET A 1 160 ? -12.747 -11.659 19.149 1.00 87.00 160 MET A CA 1
ATOM 1189 C C . MET A 1 160 ? -13.352 -12.424 17.964 1.00 87.00 160 MET A C 1
ATOM 1191 O O . MET A 1 160 ? -12.720 -12.499 16.914 1.00 87.00 160 MET A O 1
ATOM 1195 N N . GLU A 1 161 ? -14.566 -12.971 18.087 1.00 84.88 161 GLU A N 1
ATOM 1196 C CA . GLU A 1 161 ? -15.256 -13.581 16.944 1.00 84.88 161 GLU A CA 1
ATOM 1197 C C . GLU A 1 161 ? -15.874 -12.514 16.031 1.00 84.88 161 GLU A C 1
ATOM 1199 O O . GLU A 1 161 ? -15.961 -12.711 14.819 1.00 84.88 161 GLU A O 1
ATOM 1204 N N . LYS A 1 162 ? -16.269 -11.369 16.603 1.00 88.75 162 LYS A N 1
ATOM 1205 C CA . LYS A 1 162 ? -16.844 -10.233 15.866 1.00 88.75 162 LYS A CA 1
ATOM 1206 C C . LYS A 1 162 ? -15.812 -9.197 15.455 1.00 88.75 162 LYS A C 1
ATOM 1208 O O . LYS A 1 162 ? -15.984 -8.529 14.443 1.00 88.75 162 LYS A O 1
ATOM 1213 N N . CYS A 1 163 ? -14.762 -9.018 16.249 1.00 90.31 163 CYS A N 1
ATOM 1214 C CA . CYS A 1 163 ? -13.728 -8.041 15.947 1.00 90.31 163 CYS A CA 1
ATOM 1215 C C . CYS A 1 163 ? -13.018 -8.392 14.629 1.00 90.31 163 CYS A C 1
ATOM 1217 O O . CYS A 1 163 ? -12.422 -9.457 14.496 1.00 90.31 163 CYS A O 1
ATOM 1219 N N . ASN A 1 164 ? -13.039 -7.467 13.671 1.00 87.75 164 ASN A N 1
ATOM 1220 C CA . ASN A 1 164 ? -12.320 -7.579 12.397 1.00 87.75 164 ASN A CA 1
ATOM 1221 C C . ASN A 1 164 ? -11.019 -6.758 12.366 1.00 87.75 164 ASN A C 1
ATOM 1223 O O . ASN A 1 164 ? -10.454 -6.542 11.298 1.00 87.75 164 ASN A O 1
ATOM 1227 N N . PHE A 1 165 ? -10.572 -6.247 13.518 1.00 91.31 165 PHE A N 1
ATOM 1228 C CA . PHE A 1 165 ? -9.383 -5.400 13.643 1.00 91.31 165 PHE A CA 1
ATOM 1229 C C . PHE A 1 165 ? -9.398 -4.138 12.758 1.00 91.31 165 PHE A C 1
ATOM 1231 O O . PHE A 1 165 ? -8.350 -3.661 12.333 1.00 91.31 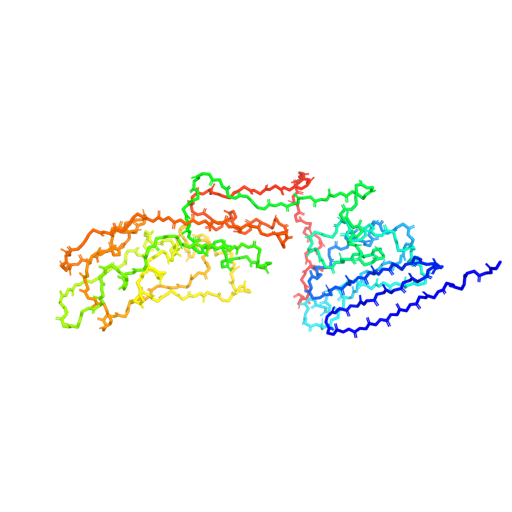165 PHE A O 1
ATOM 1238 N N . CYS A 1 166 ? -10.572 -3.540 12.516 1.00 91.00 166 CYS A N 1
ATOM 1239 C CA . CYS A 1 166 ? -10.698 -2.308 11.723 1.00 91.00 166 CYS A CA 1
ATOM 1240 C C . CYS A 1 166 ? -9.868 -1.113 12.237 1.00 91.00 166 CYS A C 1
ATOM 1242 O O . CYS A 1 166 ? -9.641 -0.162 11.490 1.00 91.00 166 CYS A O 1
ATOM 1244 N N . GLY A 1 167 ? -9.456 -1.132 13.509 1.00 92.06 167 GLY A N 1
ATOM 1245 C CA . GLY A 1 167 ? -8.579 -0.129 14.115 1.00 92.06 167 GLY A CA 1
ATOM 1246 C C . GLY A 1 167 ? -9.234 1.204 14.479 1.00 92.06 167 GLY A C 1
ATOM 1247 O O . GLY A 1 167 ? -8.558 2.067 15.029 1.00 92.06 167 GLY A O 1
ATOM 1248 N N . ILE A 1 168 ? -10.544 1.362 14.267 1.00 94.62 168 ILE A N 1
ATOM 1249 C CA . ILE A 1 168 ? -11.289 2.588 14.606 1.00 94.62 168 ILE A CA 1
ATOM 1250 C C . ILE A 1 168 ? -11.167 2.919 16.102 1.00 94.62 168 ILE A C 1
ATOM 1252 O O . ILE A 1 168 ? -10.917 4.066 16.461 1.00 94.62 168 ILE A O 1
ATOM 1256 N N . CYS A 1 169 ? -11.293 1.920 16.982 1.00 95.19 169 CYS A N 1
ATOM 1257 C CA . CYS A 1 169 ? -11.160 2.116 18.428 1.00 95.19 169 CYS A CA 1
ATOM 1258 C C . CYS A 1 169 ? -9.733 2.499 18.851 1.00 95.19 169 CYS A C 1
ATOM 1260 O O . CYS A 1 169 ? -9.586 3.334 19.737 1.00 95.19 169 CYS A O 1
ATOM 1262 N N . ALA A 1 170 ? -8.711 1.946 18.187 1.00 94.75 170 ALA A N 1
ATOM 1263 C CA . ALA A 1 170 ? -7.300 2.256 18.429 1.00 94.75 170 ALA A CA 1
ATOM 1264 C C . ALA A 1 170 ? -6.905 3.649 17.930 1.00 94.75 170 ALA A C 1
ATOM 1266 O O . ALA A 1 170 ? -6.099 4.325 18.557 1.00 94.75 170 ALA A O 1
ATOM 1267 N N . TYR A 1 171 ? -7.503 4.115 16.831 1.00 94.56 171 TYR A N 1
ATOM 1268 C CA . TYR A 1 171 ? -7.367 5.513 16.431 1.00 94.56 171 TYR A CA 1
ATOM 1269 C C . TYR A 1 171 ? -8.064 6.452 17.426 1.00 94.56 171 TYR A C 1
ATOM 1271 O O . TYR A 1 171 ? -7.513 7.487 17.798 1.00 94.56 171 TYR A O 1
ATOM 1279 N N . PHE A 1 172 ? -9.287 6.099 17.830 1.00 95.12 172 PHE A N 1
ATOM 1280 C CA . PHE A 1 172 ? -10.145 6.961 18.634 1.00 95.12 172 PHE A CA 1
ATOM 1281 C C . PHE A 1 172 ? -9.654 7.156 20.069 1.00 95.12 172 PHE A C 1
ATOM 1283 O O . PHE A 1 172 ? -9.772 8.260 20.591 1.00 95.12 172 PHE A O 1
AT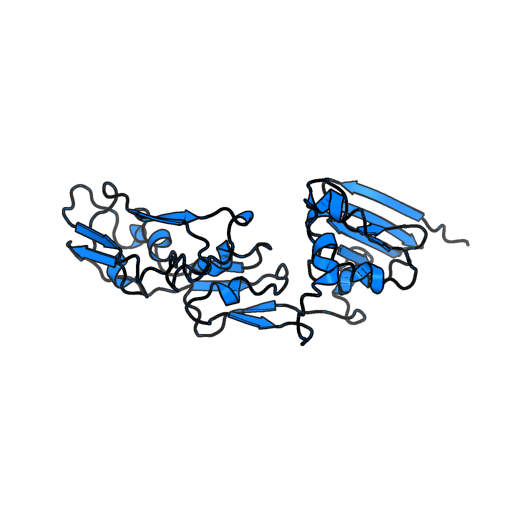OM 1290 N N . CYS A 1 173 ? -9.182 6.095 20.724 1.00 95.06 173 CYS A N 1
ATOM 1291 C CA . CYS A 1 173 ? -8.840 6.112 22.140 1.00 95.06 173 CYS A CA 1
ATOM 1292 C C . CYS A 1 173 ? -7.486 5.450 22.369 1.00 95.06 173 CYS A C 1
ATOM 1294 O O . CYS A 1 173 ? -7.313 4.266 22.081 1.00 95.06 173 CYS A O 1
ATOM 1296 N N . ASP A 1 174 ? -6.573 6.201 22.983 1.00 93.31 174 ASP A N 1
ATOM 1297 C CA . ASP A 1 174 ? -5.187 5.776 23.191 1.00 93.31 174 ASP A CA 1
ATOM 1298 C C . ASP A 1 174 ? -5.047 4.588 24.175 1.00 93.31 174 ASP A C 1
ATOM 1300 O O . ASP A 1 174 ? -3.986 3.977 24.257 1.00 93.31 174 ASP A O 1
ATOM 1304 N N . ALA A 1 175 ? -6.119 4.201 24.884 1.00 93.81 175 ALA A N 1
ATOM 1305 C CA . ALA A 1 175 ? -6.147 2.982 25.699 1.00 93.81 175 ALA A CA 1
ATOM 1306 C C . ALA A 1 175 ? -6.173 1.691 24.857 1.00 93.81 175 ALA A C 1
ATOM 1308 O O . ALA A 1 175 ? -5.882 0.618 25.377 1.00 93.81 175 ALA A O 1
ATOM 1309 N N . PHE A 1 176 ? -6.543 1.760 23.574 1.00 95.19 176 PHE A N 1
ATOM 1310 C CA . PHE A 1 176 ? -6.526 0.604 22.679 1.00 95.19 176 PHE A CA 1
ATOM 1311 C C . PHE A 1 176 ? -5.190 0.505 21.948 1.00 95.19 176 PHE A C 1
ATOM 1313 O O . PHE A 1 176 ? -4.792 1.408 21.217 1.00 95.19 176 PHE A O 1
ATOM 1320 N N . ILE A 1 177 ? -4.545 -0.650 22.069 1.00 94.31 177 ILE A N 1
ATOM 1321 C CA . ILE A 1 177 ? -3.274 -0.949 21.416 1.00 94.31 177 ILE A CA 1
ATOM 1322 C C . ILE A 1 177 ? -3.527 -2.028 20.371 1.00 94.31 177 ILE A C 1
ATOM 1324 O O . ILE A 1 177 ? -3.830 -3.176 20.696 1.00 94.31 177 ILE A O 1
ATOM 1328 N N . LEU A 1 178 ? -3.407 -1.659 19.101 1.00 92.38 178 LEU A N 1
ATOM 1329 C CA . LEU A 1 178 ? -3.533 -2.585 17.983 1.00 92.38 178 LEU A CA 1
ATOM 1330 C C . LEU A 1 178 ? -2.139 -3.048 17.550 1.00 92.38 178 LEU A C 1
ATOM 1332 O O . LEU A 1 178 ? -1.276 -2.211 17.294 1.00 92.38 178 LEU A O 1
ATOM 1336 N N . ILE A 1 179 ? -1.917 -4.362 17.476 1.00 91.12 179 ILE A N 1
ATOM 1337 C CA . ILE A 1 179 ? -0.602 -4.945 17.177 1.00 91.12 179 ILE A CA 1
ATOM 1338 C C . ILE A 1 179 ? -0.530 -5.301 15.685 1.00 91.12 179 ILE A C 1
ATOM 1340 O O . ILE A 1 179 ? -1.179 -6.270 15.273 1.00 91.12 179 ILE A O 1
ATOM 1344 N N . PRO A 1 180 ? 0.203 -4.533 14.854 1.00 89.69 180 PRO A N 1
ATOM 1345 C CA . PRO A 1 180 ? 0.383 -4.849 13.440 1.00 89.69 180 PRO A CA 1
ATOM 1346 C C . PRO A 1 180 ? 1.354 -6.015 13.249 1.00 89.69 180 PRO A C 1
ATOM 1348 O O . PRO A 1 180 ? 2.312 -6.161 14.003 1.00 89.69 180 PRO A O 1
ATOM 1351 N N . LYS A 1 181 ? 1.115 -6.808 12.205 1.00 87.06 181 LYS A N 1
ATOM 1352 C CA . LYS A 1 181 ? 2.091 -7.757 11.660 1.00 87.06 181 LYS A CA 1
ATOM 1353 C C . LYS A 1 181 ? 3.060 -7.037 10.738 1.00 87.06 181 LYS A C 1
ATOM 1355 O O . LYS A 1 181 ? 2.687 -6.069 10.069 1.00 87.06 181 LYS A O 1
ATOM 1360 N N . ASP A 1 182 ? 4.263 -7.579 10.608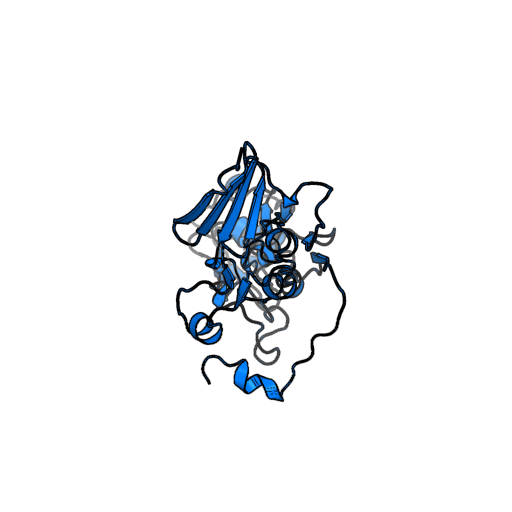 1.00 82.44 182 ASP A N 1
ATOM 1361 C CA . ASP A 1 182 ? 5.170 -7.151 9.552 1.00 82.44 182 ASP A CA 1
ATOM 1362 C C . ASP A 1 182 ? 4.571 -7.488 8.179 1.00 82.44 182 ASP A C 1
ATOM 1364 O O . ASP A 1 182 ? 4.050 -8.582 7.956 1.00 82.44 182 ASP A O 1
ATOM 1368 N N . LYS A 1 183 ? 4.655 -6.561 7.213 1.00 75.69 183 LYS A N 1
ATOM 1369 C CA . LYS A 1 183 ? 4.031 -6.733 5.883 1.00 75.69 183 LYS A CA 1
ATOM 1370 C C . LYS A 1 183 ? 4.465 -8.012 5.159 1.00 75.69 183 LYS A C 1
ATOM 1372 O O . LYS A 1 183 ? 3.686 -8.561 4.385 1.00 75.69 183 LYS A O 1
ATOM 1377 N N . GLY A 1 184 ? 5.691 -8.481 5.405 1.00 70.38 184 GLY A N 1
ATOM 1378 C CA . GLY A 1 184 ? 6.218 -9.731 4.848 1.00 70.38 184 GLY A CA 1
ATOM 1379 C C . GLY A 1 184 ? 5.581 -11.000 5.426 1.00 70.38 184 GLY A C 1
ATOM 1380 O O . GLY A 1 184 ? 5.683 -12.059 4.814 1.00 70.38 184 GLY A O 1
ATOM 1381 N N . GLU A 1 185 ? 4.896 -10.896 6.564 1.00 73.44 185 GLU A N 1
ATOM 1382 C CA . GLU A 1 185 ? 4.262 -12.006 7.284 1.00 73.44 185 GLU A CA 1
ATOM 1383 C C . GLU A 1 185 ? 2.744 -12.072 7.048 1.00 73.44 185 GLU A C 1
ATOM 1385 O O . GLU A 1 185 ? 2.075 -13.023 7.461 1.00 73.44 185 GLU A O 1
ATOM 1390 N N . ILE A 1 186 ? 2.176 -11.078 6.355 1.00 77.69 186 ILE A N 1
ATOM 1391 C CA . ILE A 1 186 ? 0.750 -11.031 6.026 1.00 77.69 186 ILE A CA 1
ATOM 1392 C C . ILE A 1 186 ? 0.467 -12.012 4.887 1.00 77.69 186 ILE A C 1
ATOM 1394 O O . ILE A 1 186 ? 0.558 -11.676 3.708 1.00 77.69 186 ILE A O 1
ATOM 1398 N N . MET A 1 187 ? 0.085 -13.230 5.253 1.00 66.88 187 MET A N 1
ATOM 1399 C CA . MET A 1 187 ? -0.309 -14.281 4.318 1.00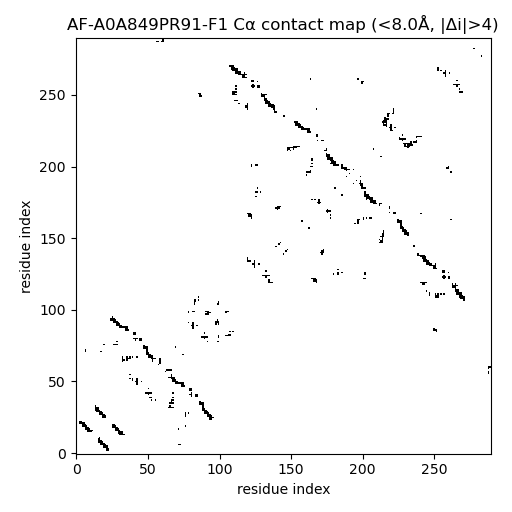 66.88 187 MET A CA 1
ATOM 1400 C C . MET A 1 187 ? -1.750 -14.730 4.577 1.00 66.88 187 MET A C 1
ATOM 1402 O O . MET A 1 187 ? -2.231 -14.615 5.709 1.00 66.88 187 MET A O 1
ATOM 1406 N N . PRO A 1 188 ? -2.453 -15.257 3.556 1.00 66.25 188 PRO A N 1
ATOM 1407 C CA . PRO A 1 188 ? -3.724 -15.924 3.762 1.00 66.25 188 PRO A CA 1
ATOM 1408 C C . PRO A 1 188 ? -3.517 -17.119 4.685 1.00 66.25 188 PRO A C 1
ATOM 1410 O O . PRO A 1 188 ? -2.732 -18.017 4.378 1.00 66.25 188 PRO A O 1
ATOM 1413 N N . VAL A 1 189 ? -4.191 -17.113 5.829 1.00 62.91 189 VAL A N 1
ATOM 1414 C CA . VAL A 1 189 ? -4.202 -18.260 6.735 1.00 62.91 189 VAL A CA 1
ATOM 1415 C C . VAL A 1 189 ? -5.181 -19.303 6.220 1.00 62.91 189 VAL A C 1
ATOM 1417 O O . VAL A 1 189 ? -6.204 -18.986 5.610 1.00 62.91 189 VAL A O 1
ATOM 1420 N N . ASP A 1 190 ? -4.839 -20.566 6.466 1.00 58.53 190 ASP A N 1
ATOM 1421 C CA . ASP A 1 190 ? -5.711 -21.697 6.171 1.00 58.53 190 ASP A CA 1
ATOM 1422 C C . ASP A 1 190 ? -7.083 -21.474 6.841 1.00 58.53 190 ASP A C 1
ATOM 1424 O O . ASP A 1 190 ? -7.133 -21.278 8.061 1.00 58.53 190 ASP A O 1
ATOM 1428 N N . PRO A 1 191 ? -8.199 -21.532 6.090 1.00 57.94 191 PRO A N 1
ATOM 1429 C CA . PRO A 1 191 ? -9.542 -21.449 6.657 1.00 57.94 191 PRO A CA 1
ATOM 1430 C C . PRO A 1 191 ? -9.847 -22.480 7.749 1.00 57.94 191 PRO A C 1
ATOM 1432 O O . PRO A 1 191 ? -10.768 -22.279 8.536 1.00 57.94 191 PRO A O 1
ATOM 1435 N N . ALA A 1 192 ? -9.104 -23.588 7.813 1.00 58.91 192 ALA A N 1
ATOM 1436 C CA . ALA A 1 192 ? -9.211 -24.567 8.891 1.00 58.91 192 ALA A CA 1
ATOM 1437 C C . ALA A 1 192 ? -8.489 -24.137 10.185 1.00 58.91 192 ALA A C 1
ATOM 1439 O O . ALA A 1 192 ? -8.791 -24.668 11.254 1.00 58.91 192 ALA A O 1
ATOM 1440 N N . ALA A 1 193 ? -7.541 -23.200 10.099 1.00 58.31 193 ALA A N 1
ATOM 1441 C CA . ALA A 1 193 ? -6.710 -22.737 11.211 1.00 58.31 193 ALA A CA 1
ATOM 1442 C C . ALA A 1 193 ? -7.183 -21.405 11.824 1.00 58.31 193 ALA A C 1
ATOM 1444 O O . ALA A 1 193 ? -6.712 -21.041 12.902 1.00 58.31 193 ALA A O 1
ATOM 1445 N N . ALA A 1 194 ? -8.095 -20.683 11.166 1.00 56.41 194 ALA A N 1
ATOM 1446 C CA . ALA A 1 194 ? -8.544 -19.358 11.584 1.00 56.41 194 ALA A CA 1
ATOM 1447 C C . ALA A 1 194 ? -10.021 -19.109 11.200 1.00 56.41 194 ALA A C 1
ATOM 1449 O O . ALA A 1 194 ? -10.451 -19.552 10.132 1.00 56.41 194 ALA A O 1
ATOM 1450 N N . PRO A 1 195 ? -10.827 -18.421 12.036 1.00 56.09 195 PRO A N 1
ATOM 1451 C CA . PRO A 1 195 ? -12.191 -18.048 11.663 1.00 56.09 195 PRO A CA 1
ATOM 1452 C C . PRO A 1 195 ? -12.212 -17.133 10.419 1.00 56.09 195 PRO A C 1
ATOM 1454 O O . PRO A 1 195 ? -11.223 -16.459 10.130 1.00 56.09 195 PRO A O 1
ATOM 1457 N N . PRO A 1 196 ? -13.340 -17.046 9.682 1.00 53.31 196 PRO A N 1
ATOM 1458 C CA . PRO A 1 196 ? -13.438 -16.258 8.448 1.00 53.31 196 PRO A CA 1
ATOM 1459 C C . PRO A 1 196 ? -12.991 -14.794 8.582 1.00 53.31 196 PRO A C 1
ATOM 1461 O O . PRO A 1 196 ? -12.471 -14.221 7.628 1.00 53.31 196 PRO A O 1
ATOM 1464 N N . SER A 1 197 ? -13.157 -14.207 9.772 1.00 53.59 197 SER A N 1
ATOM 1465 C CA . SER A 1 197 ? -12.754 -12.837 10.107 1.00 53.59 197 SER A CA 1
ATOM 1466 C C . SER A 1 197 ? -11.237 -12.613 10.147 1.00 53.59 197 SER A C 1
ATOM 1468 O O . SER A 1 197 ? -10.802 -11.466 10.164 1.00 53.59 197 SER A O 1
ATOM 1470 N N . THR A 1 198 ? -10.422 -13.673 10.141 1.00 56.94 198 THR A N 1
ATOM 1471 C CA . THR A 1 198 ? -8.955 -13.594 10.237 1.00 56.94 198 THR A CA 1
ATOM 1472 C C . THR A 1 198 ? -8.217 -14.258 9.075 1.00 56.94 198 THR A C 1
ATOM 1474 O O . THR A 1 198 ? -6.990 -14.312 9.108 1.00 56.94 198 THR A O 1
ATOM 1477 N N . LEU A 1 199 ? -8.929 -14.673 8.015 1.00 59.09 199 LEU A N 1
ATOM 1478 C CA . LEU A 1 199 ? -8.368 -15.321 6.815 1.00 59.09 199 LEU A CA 1
ATOM 1479 C C . LEU A 1 199 ? -7.211 -14.544 6.173 1.00 59.09 199 LEU A C 1
ATOM 1481 O O . LEU A 1 199 ? -6.268 -15.145 5.671 1.00 59.09 199 LEU A O 1
ATOM 1485 N N . VAL A 1 200 ? -7.261 -13.214 6.217 1.00 67.38 200 VAL A N 1
ATOM 1486 C CA . VAL A 1 200 ? -6.134 -12.316 5.944 1.00 67.38 200 VAL A CA 1
ATOM 1487 C C . VAL A 1 200 ? -6.271 -11.170 6.942 1.00 67.38 200 VAL A C 1
ATOM 1489 O O . VAL A 1 200 ? -7.087 -10.282 6.731 1.00 67.38 200 VAL A O 1
ATOM 1492 N N . SER A 1 201 ? -5.526 -11.197 8.050 1.00 76.50 201 SER A N 1
ATOM 1493 C CA . SER A 1 201 ? -5.527 -10.099 9.029 1.00 76.50 201 SER A CA 1
ATOM 1494 C C . SER A 1 201 ? -4.145 -9.444 9.101 1.00 76.50 201 SER A C 1
ATOM 1496 O O . SER A 1 201 ? -3.180 -10.148 9.428 1.00 76.50 201 SER A O 1
ATOM 1498 N N . PRO A 1 202 ? -4.037 -8.123 8.846 1.00 84.69 202 PRO A N 1
ATOM 1499 C CA . PRO A 1 202 ? -2.800 -7.363 9.021 1.00 84.69 202 PRO A CA 1
ATOM 1500 C C . PRO A 1 202 ? -2.428 -7.148 10.492 1.00 84.69 202 PRO A C 1
ATOM 1502 O O . PRO A 1 202 ? -1.342 -6.658 10.777 1.00 84.69 202 PRO A O 1
ATOM 1505 N N . PHE A 1 203 ? -3.314 -7.499 11.423 1.00 87.75 203 PHE A N 1
ATOM 1506 C CA . PHE A 1 203 ? -3.101 -7.345 12.855 1.00 87.75 203 PHE A CA 1
ATOM 1507 C C . PHE A 1 203 ? -3.096 -8.709 13.546 1.00 87.75 203 PHE A C 1
ATOM 1509 O O . PHE A 1 203 ? -3.825 -9.626 13.150 1.00 87.75 203 PHE A O 1
ATOM 1516 N N . GLU A 1 204 ? -2.254 -8.848 14.566 1.00 85.12 204 GLU A N 1
ATOM 1517 C CA . GLU A 1 204 ? -2.172 -10.053 15.396 1.00 85.12 204 GLU A CA 1
ATOM 1518 C C . GLU A 1 204 ? -3.212 -10.045 16.503 1.00 85.12 204 GLU A C 1
ATOM 1520 O O . GLU A 1 204 ? -3.860 -11.057 16.764 1.00 85.12 204 GLU A O 1
ATOM 1525 N N . ASN A 1 205 ? -3.334 -8.904 17.180 1.00 87.38 205 ASN A N 1
ATOM 1526 C CA . ASN A 1 205 ? -4.151 -8.782 18.369 1.00 87.38 205 ASN A CA 1
ATOM 1527 C C . ASN A 1 205 ? -4.529 -7.322 18.640 1.00 87.38 205 ASN A C 1
ATOM 1529 O O . ASN A 1 205 ? -3.937 -6.386 18.096 1.00 87.38 205 ASN A O 1
ATOM 1533 N N . ILE A 1 206 ? -5.501 -7.148 19.527 1.00 91.44 206 ILE A N 1
ATOM 1534 C CA . ILE A 1 206 ? -5.893 -5.871 20.103 1.00 91.44 206 ILE A CA 1
ATOM 1535 C C . ILE A 1 206 ? -5.882 -5.998 21.625 1.00 91.44 206 ILE A C 1
ATOM 1537 O O . ILE A 1 206 ? -6.478 -6.914 22.190 1.00 91.44 206 ILE A O 1
ATOM 1541 N N . LEU A 1 207 ? -5.178 -5.086 22.283 1.00 93.31 207 LEU A N 1
ATOM 1542 C CA . LEU A 1 207 ? -5.044 -5.023 23.732 1.00 93.31 207 LEU A CA 1
ATOM 1543 C C . LEU A 1 207 ? -5.669 -3.732 24.256 1.00 93.31 207 LEU A C 1
ATOM 1545 O O . LEU A 1 207 ? -5.797 -2.749 23.524 1.00 93.31 207 LEU A O 1
ATOM 1549 N N . ILE A 1 208 ? -6.047 -3.747 25.530 1.00 94.12 208 ILE A N 1
ATOM 1550 C CA . ILE A 1 208 ? -6.543 -2.572 26.240 1.00 94.12 208 ILE A CA 1
ATOM 1551 C C . ILE A 1 208 ? -5.610 -2.310 27.416 1.00 94.12 208 ILE A C 1
ATOM 1553 O O . ILE A 1 208 ? -5.336 -3.215 28.203 1.00 94.12 208 ILE A O 1
ATOM 1557 N N . ASP A 1 209 ? -5.143 -1.075 27.532 1.00 93.12 209 ASP A N 1
ATOM 1558 C CA . ASP A 1 209 ? -4.513 -0.572 28.743 1.00 93.12 209 ASP A CA 1
ATOM 1559 C C . ASP A 1 209 ? -5.608 -0.231 29.768 1.00 93.12 209 ASP A C 1
ATOM 1561 O O . ASP A 1 209 ? -6.277 0.803 29.687 1.00 93.12 209 ASP A O 1
ATOM 1565 N N . GLU A 1 210 ? -5.831 -1.147 30.713 1.00 89.62 210 GLU A N 1
ATOM 1566 C CA . GLU A 1 210 ? -6.819 -0.986 31.785 1.00 89.62 210 GLU A CA 1
ATOM 1567 C C . GLU A 1 210 ? -6.457 0.127 32.780 1.00 89.62 210 GLU A C 1
ATOM 1569 O O . GLU A 1 210 ? -7.350 0.627 33.462 1.00 89.62 210 GLU A O 1
ATOM 1574 N N . GLU A 1 211 ? -5.187 0.543 32.860 1.00 88.69 211 GLU A N 1
ATOM 1575 C CA . GLU A 1 211 ? -4.770 1.663 33.713 1.00 88.69 211 GLU A CA 1
ATOM 1576 C C . GLU A 1 211 ? -5.130 3.006 33.069 1.00 88.69 211 GLU A C 1
ATOM 1578 O O . GLU A 1 211 ? -5.516 3.949 33.763 1.00 88.69 211 GLU A O 1
ATOM 1583 N N . ALA A 1 212 ? -5.049 3.085 31.738 1.00 89.69 212 ALA A N 1
ATOM 1584 C CA . ALA A 1 212 ? -5.4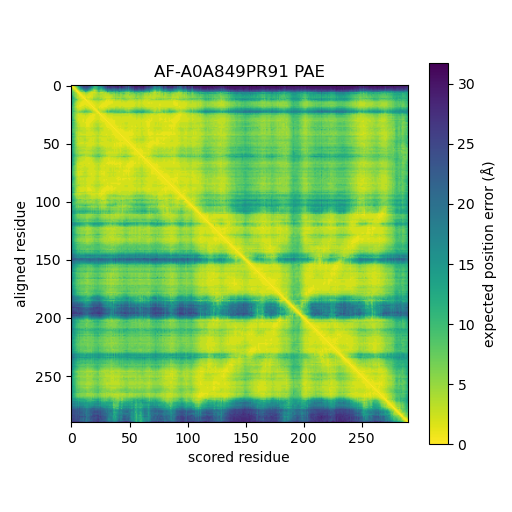74 4.256 30.979 1.00 89.69 212 ALA A CA 1
ATOM 1585 C C . ALA A 1 212 ? -7.002 4.327 30.795 1.00 89.69 212 ALA A C 1
ATOM 1587 O O . ALA A 1 212 ? -7.561 5.419 30.696 1.00 89.69 212 ALA A O 1
ATOM 1588 N N . CYS A 1 213 ? -7.697 3.188 30.718 1.00 92.31 213 CYS A N 1
ATOM 1589 C CA . CYS A 1 213 ? -9.130 3.126 30.430 1.00 92.31 213 CYS A CA 1
ATOM 1590 C C . CYS A 1 213 ? -10.004 3.704 31.562 1.00 92.31 213 CYS A C 1
ATOM 1592 O O . CYS A 1 213 ? -9.954 3.269 32.707 1.00 92.31 213 CYS A O 1
ATOM 1594 N N . ASP A 1 214 ? -10.906 4.628 31.217 1.00 93.31 214 ASP A N 1
ATOM 1595 C CA . ASP A 1 214 ? -11.871 5.234 32.149 1.00 93.31 214 ASP A CA 1
ATOM 1596 C C . ASP A 1 214 ? -13.292 4.636 32.061 1.00 93.31 214 ASP A C 1
ATOM 1598 O O . ASP A 1 214 ? -14.236 5.164 32.654 1.00 93.31 214 ASP A O 1
ATOM 1602 N N . TYR A 1 215 ? -13.470 3.567 31.278 1.00 93.94 215 TYR A N 1
ATOM 1603 C CA . TYR A 1 215 ? -14.750 2.882 31.063 1.00 93.94 215 TYR A CA 1
ATOM 1604 C C . TYR A 1 215 ? -15.899 3.802 30.586 1.00 93.94 215 TYR A C 1
ATOM 1606 O O . TYR A 1 215 ? -17.067 3.575 30.903 1.00 93.94 215 TYR A O 1
ATOM 1614 N N . CYS A 1 216 ? -15.603 4.832 29.783 1.00 93.31 216 CYS A N 1
ATOM 1615 C CA . CYS A 1 216 ? -16.591 5.802 29.273 1.00 93.31 216 CYS A CA 1
ATOM 1616 C C . CYS A 1 216 ? -17.656 5.257 28.291 1.00 93.31 216 CYS A C 1
ATOM 1618 O O . CYS A 1 216 ? -18.541 6.006 27.873 1.00 93.31 216 CYS A O 1
ATOM 1620 N N . VAL A 1 217 ? -17.574 3.982 27.885 1.00 94.31 217 VAL A N 1
ATOM 1621 C CA . VAL A 1 217 ? -18.501 3.289 26.956 1.00 94.31 217 VAL A CA 1
ATOM 1622 C C . VAL A 1 217 ? -18.454 3.783 25.493 1.00 94.31 217 VAL A C 1
ATOM 1624 O O . VAL A 1 217 ? -19.000 3.139 24.607 1.00 94.31 217 VAL A O 1
ATOM 1627 N N . LEU A 1 218 ? -17.737 4.864 25.176 1.00 94.75 218 LEU A N 1
ATOM 1628 C CA . LEU A 1 218 ? -17.710 5.436 23.818 1.00 94.75 218 LEU A CA 1
ATOM 1629 C C . LEU A 1 218 ? -17.150 4.478 22.753 1.00 94.75 218 LEU A C 1
ATOM 1631 O O . LEU A 1 218 ? -17.594 4.501 21.608 1.00 94.75 218 LEU A O 1
ATOM 1635 N N . CYS A 1 219 ? -16.196 3.620 23.121 1.00 95.00 219 CYS A N 1
ATOM 1636 C CA . CYS A 1 219 ? -15.633 2.626 22.206 1.00 95.00 219 CYS A CA 1
ATOM 1637 C C . CYS A 1 219 ? -16.645 1.541 21.792 1.00 95.00 219 CYS A C 1
ATOM 1639 O O . CYS A 1 219 ? -16.542 1.019 20.686 1.00 95.00 219 CYS A O 1
ATOM 1641 N N . GLU A 1 220 ? -17.638 1.237 22.636 1.00 96.19 220 GLU A N 1
ATOM 1642 C CA . GLU A 1 220 ? -18.749 0.339 22.294 1.00 96.19 220 GLU A CA 1
ATOM 1643 C C . GLU A 1 220 ? -19.658 0.969 21.229 1.00 96.19 220 GLU A C 1
ATOM 1645 O O . GLU A 1 220 ? -20.039 0.290 20.279 1.00 96.19 220 GLU A O 1
ATOM 1650 N N . ASP A 1 221 ? -19.928 2.275 21.322 1.00 94.31 221 ASP A N 1
ATOM 1651 C CA . ASP A 1 221 ? -20.805 2.982 20.377 1.00 94.31 221 ASP A CA 1
ATOM 1652 C C . ASP A 1 221 ? -20.197 3.157 18.977 1.00 94.31 221 ASP A C 1
ATOM 1654 O O . ASP A 1 221 ? -20.922 3.141 17.983 1.00 94.31 221 ASP A O 1
ATOM 1658 N N . ILE A 1 222 ? -18.879 3.363 18.880 1.00 95.12 222 ILE A N 1
ATOM 1659 C CA . ILE A 1 222 ? -18.202 3.560 17.583 1.00 95.12 222 ILE A CA 1
ATOM 1660 C C . ILE A 1 222 ? -17.849 2.243 16.887 1.00 95.12 222 IL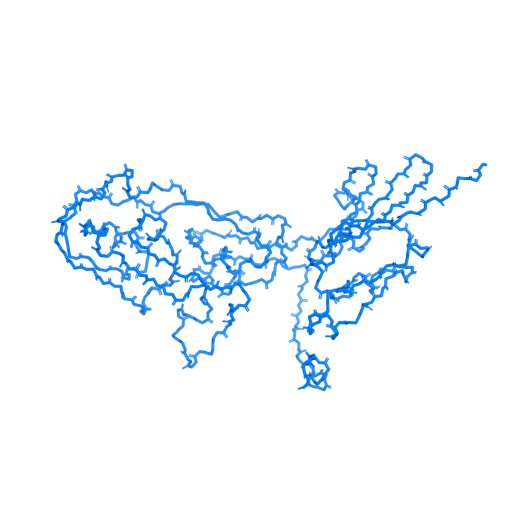E A C 1
ATOM 1662 O O . ILE A 1 222 ? -17.406 2.267 15.739 1.00 95.12 222 ILE A O 1
ATOM 1666 N N . CYS A 1 223 ? -17.963 1.106 17.580 1.00 95.31 223 CYS A N 1
ATOM 1667 C CA . CYS A 1 223 ? -17.558 -0.188 17.049 1.00 95.31 223 CYS A CA 1
ATOM 1668 C C . CYS A 1 223 ? -18.558 -0.655 15.975 1.00 95.31 223 CYS A C 1
ATOM 1670 O O . CYS A 1 223 ? -19.683 -1.017 16.324 1.00 95.31 223 CYS A O 1
ATOM 1672 N N . PRO A 1 224 ? -18.169 -0.721 14.686 1.00 92.56 224 PRO A N 1
ATOM 1673 C CA . PRO A 1 224 ? -19.094 -1.112 13.618 1.00 92.56 224 PRO A CA 1
ATOM 1674 C C . PRO A 1 224 ? -19.558 -2.569 13.741 1.00 92.56 224 PRO A C 1
ATOM 1676 O O . PRO A 1 224 ? -20.678 -2.895 13.361 1.00 92.56 224 PRO A O 1
ATOM 1679 N N . GLU A 1 225 ? -18.720 -3.428 14.324 1.00 92.38 225 GLU A N 1
ATOM 1680 C CA . GLU A 1 225 ? -18.999 -4.857 14.499 1.00 92.38 225 GLU A CA 1
ATOM 1681 C C . GLU A 1 225 ? -19.770 -5.172 15.791 1.00 92.38 225 GLU A C 1
ATOM 1683 O O . GLU A 1 225 ? -20.160 -6.317 16.028 1.00 92.38 225 GLU A O 1
ATOM 1688 N N . GLY A 1 226 ? -19.955 -4.187 16.682 1.00 94.06 226 GLY A N 1
ATOM 1689 C CA . GLY A 1 226 ? -20.528 -4.422 18.012 1.00 94.06 226 GLY A CA 1
ATOM 1690 C C . GLY A 1 226 ? -19.734 -5.449 18.834 1.00 94.06 226 GLY A C 1
ATOM 1691 O O . GLY A 1 226 ? -20.317 -6.260 19.559 1.00 94.06 226 GLY A O 1
ATOM 1692 N N . ALA A 1 227 ? -18.408 -5.455 18.669 1.00 94.19 227 ALA A N 1
ATOM 1693 C CA . ALA A 1 227 ? -17.495 -6.398 19.311 1.00 94.19 227 ALA A CA 1
ATOM 1694 C C . ALA A 1 227 ? -17.099 -5.983 20.737 1.00 94.19 227 ALA A C 1
ATOM 1696 O O . ALA A 1 227 ? -16.630 -6.813 21.506 1.00 94.19 227 ALA A O 1
ATOM 1697 N N . ILE A 1 228 ? -17.264 -4.713 21.105 1.00 96.25 228 ILE A N 1
ATOM 1698 C CA . ILE A 1 228 ? -16.808 -4.178 22.392 1.00 96.25 228 ILE A CA 1
ATOM 1699 C C . ILE A 1 228 ? -17.995 -4.088 23.349 1.00 96.25 228 ILE A C 1
ATOM 1701 O O . ILE A 1 228 ? -19.061 -3.621 22.960 1.00 96.25 228 ILE A O 1
ATOM 1705 N N . LYS A 1 229 ? -17.801 -4.506 24.603 1.00 96.94 229 LYS A N 1
ATOM 1706 C CA . LYS A 1 229 ? -18.749 -4.267 25.695 1.00 96.94 229 LYS A CA 1
ATOM 1707 C C . LYS A 1 229 ? -18.067 -3.602 26.871 1.00 96.94 229 LYS A C 1
ATOM 1709 O O . LYS A 1 229 ? -17.040 -4.096 27.336 1.00 96.94 229 LYS A O 1
ATOM 1714 N N . VAL A 1 230 ? -18.670 -2.528 27.373 1.00 95.81 230 VAL A N 1
ATOM 1715 C CA . VAL A 1 230 ? -18.152 -1.764 28.508 1.00 95.81 230 VAL A CA 1
ATOM 1716 C C . VAL A 1 230 ? -19.231 -1.583 29.567 1.00 95.81 230 VAL A C 1
ATOM 1718 O O . VAL A 1 230 ? -20.295 -1.020 29.318 1.00 95.81 230 VAL A O 1
ATOM 1721 N N . THR A 1 231 ? -18.924 -1.989 30.794 1.00 94.50 231 THR A N 1
ATOM 1722 C CA . THR A 1 231 ? -19.691 -1.600 31.977 1.00 94.50 231 THR A CA 1
ATOM 1723 C C . THR A 1 231 ? -19.018 -0.383 32.594 1.00 94.50 231 THR A C 1
ATOM 1725 O O . THR A 1 231 ? -17.934 -0.502 33.156 1.00 94.50 231 THR A O 1
ATOM 1728 N N . GLY A 1 232 ? -19.645 0.786 32.494 1.00 90.44 232 GLY A N 1
ATOM 1729 C CA . GLY A 1 232 ? -19.097 2.030 33.029 1.00 90.44 232 GLY A CA 1
ATOM 1730 C C . GLY A 1 232 ? -20.073 3.197 32.914 1.00 90.44 232 GLY A C 1
ATOM 1731 O O . GLY A 1 232 ? -21.289 2.995 32.897 1.00 90.44 232 GLY A O 1
ATOM 1732 N N . THR A 1 233 ? -19.556 4.427 32.863 1.00 86.62 233 THR A N 1
ATOM 1733 C CA . THR A 1 233 ? -20.387 5.643 32.878 1.00 86.62 233 THR A CA 1
ATOM 1734 C C . THR A 1 233 ? -20.271 6.406 31.566 1.00 86.62 233 THR A C 1
ATOM 1736 O O . THR A 1 233 ? -19.196 6.878 31.207 1.00 86.62 233 THR A O 1
ATOM 1739 N N . ARG A 1 234 ? -21.402 6.582 30.876 1.00 87.50 234 ARG A N 1
ATOM 1740 C CA . ARG A 1 234 ? -21.497 7.426 29.681 1.00 87.50 234 ARG A CA 1
ATOM 1741 C C . ARG A 1 234 ? -21.849 8.856 30.071 1.00 87.50 234 ARG A C 1
ATOM 1743 O O . ARG A 1 234 ? -22.934 9.103 30.593 1.00 87.50 234 ARG A O 1
ATOM 1750 N N . GLU A 1 235 ? -20.964 9.795 29.763 1.00 86.00 235 GLU A N 1
ATOM 1751 C CA . GLU A 1 235 ? -21.204 11.227 29.999 1.00 86.00 235 GLU A CA 1
ATOM 1752 C C . GLU A 1 235 ? -21.532 12.003 28.723 1.00 86.00 235 GLU A C 1
ATOM 1754 O O . GLU A 1 235 ? -22.312 12.954 28.757 1.00 86.00 235 GLU A O 1
ATOM 1759 N N . VAL A 1 236 ? -20.952 11.586 27.597 1.00 89.38 236 VAL A N 1
ATOM 1760 C CA . VAL A 1 236 ? -21.121 12.226 26.291 1.00 89.38 236 VAL A CA 1
ATOM 1761 C C . VAL A 1 236 ? -21.578 11.209 25.251 1.00 89.38 236 VAL A C 1
ATOM 1763 O O . VAL A 1 236 ? -21.486 10.000 25.460 1.00 89.38 236 VAL A O 1
ATOM 1766 N N . ALA A 1 237 ? -22.103 11.703 24.133 1.00 90.69 237 ALA A N 1
ATOM 1767 C CA . ALA A 1 237 ? -22.395 10.864 22.979 1.00 90.69 237 ALA A CA 1
ATOM 1768 C C . ALA A 1 237 ? -21.116 10.621 22.168 1.00 90.69 237 ALA A C 1
ATOM 1770 O O . ALA A 1 237 ? -20.307 11.535 21.997 1.00 90.69 237 ALA A O 1
ATOM 1771 N N . ALA A 1 238 ? -20.956 9.405 21.649 1.00 91.38 238 ALA A N 1
ATOM 1772 C CA . ALA A 1 238 ? -19.877 9.089 20.726 1.00 91.38 238 ALA A CA 1
ATOM 1773 C C . ALA A 1 238 ? -20.061 9.816 19.378 1.00 91.38 238 ALA A C 1
ATOM 1775 O O . ALA A 1 238 ? -21.200 10.017 18.936 1.00 91.38 238 ALA A O 1
ATOM 1776 N N . PRO A 1 239 ? -18.964 10.217 18.713 1.00 93.19 239 PRO A N 1
ATOM 1777 C CA . PRO A 1 239 ? -19.031 10.803 17.385 1.00 93.19 239 PRO A CA 1
ATOM 1778 C C . PRO A 1 239 ? -19.405 9.741 16.345 1.00 93.19 239 PRO A C 1
ATOM 1780 O O . PRO A 1 239 ? -19.157 8.549 16.521 1.00 93.19 239 PRO A O 1
ATOM 1783 N N . SER A 1 240 ? -19.960 10.178 15.216 1.00 92.06 240 SER A N 1
ATOM 1784 C CA . SER A 1 240 ? -20.115 9.307 14.052 1.00 92.06 240 SER A CA 1
ATOM 1785 C C . SER A 1 240 ? -18.758 9.057 13.395 1.00 92.06 240 SER A C 1
ATOM 1787 O O . SER A 1 240 ? -18.054 10.013 13.051 1.00 92.06 240 SER A O 1
ATOM 1789 N N . VAL A 1 241 ? -18.425 7.789 13.158 1.00 92.75 241 VAL A N 1
ATOM 1790 C CA . VAL A 1 241 ? -17.215 7.398 12.425 1.00 92.75 241 VAL A CA 1
ATOM 1791 C C . VAL A 1 241 ? -17.250 7.998 11.016 1.00 92.75 241 VAL A C 1
ATOM 1793 O O . VAL A 1 241 ? -18.217 7.823 10.277 1.00 92.75 241 VAL A O 1
ATOM 1796 N N . SER A 1 242 ? -16.199 8.730 10.652 1.00 92.75 242 SER A N 1
ATOM 1797 C CA . SER A 1 242 ? -16.053 9.376 9.344 1.00 92.75 242 SER A CA 1
ATOM 1798 C C . SER A 1 242 ? -14.584 9.512 8.947 1.00 92.75 242 SER A C 1
ATOM 1800 O O . SER A 1 242 ? -13.695 9.621 9.788 1.00 92.75 242 SER A O 1
ATOM 1802 N N . GLY A 1 243 ? -14.301 9.491 7.654 1.00 92.12 243 GLY A N 1
ATOM 1803 C CA . GLY A 1 243 ? -12.931 9.523 7.170 1.00 92.12 243 GLY A CA 1
ATOM 1804 C C . GLY A 1 243 ? -12.867 9.375 5.664 1.00 92.12 243 GLY A C 1
ATOM 1805 O O . GLY A 1 243 ? -13.878 9.133 5.001 1.00 92.12 243 GLY A O 1
ATOM 1806 N N . THR A 1 244 ? -11.665 9.528 5.133 1.00 92.81 244 THR A N 1
ATOM 1807 C CA . THR A 1 244 ? -11.369 9.473 3.708 1.00 92.81 244 THR A CA 1
ATOM 1808 C C . THR A 1 244 ? -10.268 8.466 3.435 1.00 92.81 244 THR A C 1
ATOM 1810 O O . THR A 1 244 ? -9.226 8.471 4.085 1.00 92.81 244 THR A O 1
ATOM 1813 N N . LEU A 1 245 ? -10.494 7.617 2.435 1.00 94.62 245 LEU A N 1
ATOM 1814 C CA . LEU A 1 245 ? -9.488 6.714 1.891 1.00 94.62 245 LEU A CA 1
ATOM 1815 C C . LEU A 1 245 ? -8.986 7.296 0.573 1.00 94.62 245 LEU A C 1
ATOM 1817 O O . LEU A 1 245 ? -9.775 7.538 -0.343 1.00 94.62 245 LEU A O 1
ATOM 1821 N N . SER A 1 246 ? -7.676 7.501 0.468 1.00 94.69 246 SER A N 1
ATOM 1822 C CA . SER A 1 246 ? -7.025 7.946 -0.764 1.00 94.69 246 SER A CA 1
ATOM 1823 C C . SER A 1 246 ? -6.108 6.860 -1.323 1.00 94.69 246 SER A C 1
ATOM 1825 O O . SER A 1 246 ? -5.473 6.113 -0.578 1.00 94.69 246 SER A O 1
ATOM 1827 N N . VAL A 1 247 ? -6.072 6.748 -2.654 1.00 95.56 247 VAL A N 1
ATOM 1828 C CA . VAL A 1 247 ? -5.193 5.819 -3.374 1.00 95.56 247 VAL A CA 1
ATOM 1829 C C . VAL A 1 247 ? -4.291 6.632 -4.292 1.00 95.56 247 VAL A C 1
ATOM 1831 O O . VAL A 1 247 ? -4.779 7.353 -5.161 1.00 95.56 247 VAL A O 1
ATOM 1834 N N . SER A 1 248 ? -2.981 6.540 -4.083 1.00 93.50 248 SER A N 1
ATOM 1835 C CA . SER A 1 248 ? -1.977 7.254 -4.868 1.00 93.50 248 SER A CA 1
ATOM 1836 C C . SER A 1 248 ? -1.583 6.501 -6.138 1.00 93.50 248 SER A C 1
ATOM 1838 O O . SER A 1 248 ? -1.850 5.307 -6.314 1.00 93.50 248 SER A O 1
ATOM 1840 N N . ASP A 1 249 ? -0.826 7.187 -6.994 1.00 88.81 249 ASP A N 1
ATOM 1841 C CA . ASP A 1 249 ? -0.236 6.608 -8.197 1.00 88.81 249 ASP A CA 1
ATOM 1842 C C . ASP A 1 249 ? 0.765 5.482 -7.891 1.00 88.81 249 ASP A C 1
ATOM 1844 O O . ASP A 1 249 ? 1.220 4.823 -8.813 1.00 88.81 249 ASP A O 1
ATOM 1848 N N . ASN A 1 250 ? 1.124 5.190 -6.640 1.00 89.56 250 ASN A N 1
ATOM 1849 C CA . ASN A 1 250 ? 1.979 4.037 -6.342 1.00 89.56 250 ASN A CA 1
ATOM 1850 C C . ASN A 1 250 ? 1.241 2.694 -6.452 1.00 89.56 250 ASN A C 1
ATOM 1852 O O . ASN A 1 250 ? 1.896 1.651 -6.395 1.00 89.56 250 ASN A O 1
ATOM 1856 N N . CYS A 1 251 ? -0.089 2.707 -6.599 1.00 92.25 251 CYS A N 1
ATOM 1857 C CA . CYS A 1 251 ? -0.905 1.504 -6.662 1.00 92.25 251 CYS A CA 1
ATOM 1858 C C . CYS A 1 251 ? -0.534 0.633 -7.871 1.00 92.25 251 CYS A C 1
ATOM 1860 O O . CYS A 1 251 ? -0.430 1.114 -8.999 1.00 92.25 251 CYS A O 1
ATOM 1862 N N . VAL A 1 252 ? -0.386 -0.669 -7.623 1.00 90.75 252 VAL A N 1
ATOM 1863 C CA . VAL A 1 252 ? -0.086 -1.683 -8.650 1.00 90.75 252 VAL A CA 1
ATOM 1864 C C . VAL A 1 252 ? -1.274 -2.618 -8.918 1.00 90.75 252 VAL A C 1
ATOM 1866 O O . VAL A 1 252 ? -1.129 -3.621 -9.609 1.00 90.75 252 VAL A O 1
ATOM 1869 N N . ALA A 1 253 ? -2.444 -2.326 -8.330 1.00 91.19 253 ALA A N 1
ATOM 1870 C CA . ALA A 1 253 ? -3.669 -3.133 -8.415 1.00 91.19 253 ALA A CA 1
ATOM 1871 C C . ALA A 1 253 ? -3.480 -4.633 -8.084 1.00 91.19 253 ALA A C 1
ATOM 1873 O O . ALA A 1 253 ? -4.098 -5.504 -8.700 1.00 91.19 253 ALA A O 1
ATOM 1874 N N . CYS A 1 254 ? -2.643 -4.942 -7.085 1.00 89.12 254 CYS A N 1
ATOM 1875 C CA . CYS A 1 254 ? -2.360 -6.317 -6.652 1.00 89.12 254 CYS A CA 1
ATOM 1876 C C . CYS A 1 254 ? -3.590 -7.048 -6.085 1.00 89.12 254 CYS A C 1
ATOM 1878 O O . CYS A 1 254 ? -3.696 -8.262 -6.223 1.00 89.12 254 CYS A O 1
ATOM 1880 N N . GLY A 1 255 ? -4.527 -6.313 -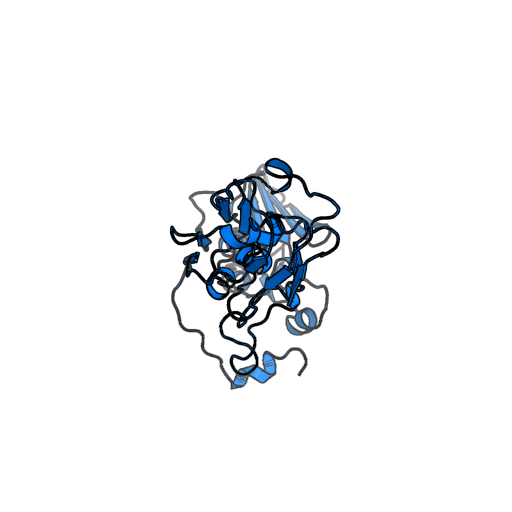5.477 1.00 89.38 255 GLY A N 1
ATOM 1881 C CA . GLY A 1 255 ? -5.783 -6.853 -4.952 1.00 89.38 255 GLY A CA 1
ATOM 1882 C C . GLY A 1 255 ? -5.779 -7.232 -3.469 1.00 89.38 255 GLY A C 1
ATOM 1883 O O . GLY A 1 255 ? -6.839 -7.568 -2.959 1.00 89.38 255 GLY A O 1
ATOM 1884 N N . TRP A 1 256 ? -4.664 -7.105 -2.741 1.00 89.31 256 TRP A N 1
ATOM 1885 C CA . TRP A 1 256 ? -4.627 -7.392 -1.294 1.00 89.31 256 TRP A CA 1
ATOM 1886 C C . TRP A 1 256 ? -5.653 -6.586 -0.492 1.00 89.31 256 TRP A C 1
ATOM 1888 O O . TRP A 1 256 ? -6.321 -7.123 0.386 1.00 89.31 256 TRP A O 1
ATOM 1898 N N . CYS A 1 257 ? -5.845 -5.316 -0.852 1.00 91.94 257 CYS A N 1
ATOM 1899 C CA . CYS A 1 257 ? -6.864 -4.460 -0.253 1.00 91.94 257 CYS A CA 1
ATOM 1900 C C . CYS A 1 257 ? -8.304 -4.938 -0.519 1.00 91.94 257 CYS A C 1
ATOM 1902 O O . CYS A 1 257 ? -9.151 -4.742 0.342 1.00 91.94 257 CYS A O 1
ATOM 1904 N N . LYS A 1 258 ? -8.587 -5.591 -1.659 1.00 91.25 258 LYS A N 1
ATOM 1905 C CA . LYS A 1 258 ? -9.883 -6.251 -1.920 1.00 91.25 258 LYS A CA 1
ATOM 1906 C C . LYS A 1 258 ? -10.042 -7.467 -1.014 1.00 91.25 258 LYS A C 1
ATOM 1908 O O . LYS A 1 258 ? -11.077 -7.613 -0.381 1.00 91.25 258 LYS A O 1
ATOM 1913 N N . SER A 1 259 ? -9.006 -8.300 -0.930 1.00 87.56 259 SER A N 1
ATOM 1914 C CA . SER A 1 259 ? -9.034 -9.551 -0.167 1.00 87.56 259 SER A CA 1
ATOM 1915 C C . SER A 1 259 ? -9.192 -9.344 1.340 1.00 87.56 259 SER A C 1
ATOM 1917 O O . SER A 1 259 ? -9.833 -10.158 1.992 1.00 87.56 259 SER A O 1
ATOM 1919 N N . VAL A 1 260 ? -8.614 -8.273 1.894 1.00 88.12 260 VAL A N 1
ATOM 1920 C CA . VAL A 1 260 ? -8.705 -7.953 3.330 1.00 88.12 260 VAL A CA 1
ATOM 1921 C C . VAL A 1 260 ? -9.995 -7.207 3.694 1.00 88.12 260 VAL A C 1
ATOM 1923 O O . VAL A 1 260 ? -10.308 -7.068 4.870 1.00 88.12 260 VAL A O 1
ATOM 1926 N N . CYS A 1 261 ? -10.720 -6.647 2.718 1.00 90.31 261 CYS A N 1
ATOM 1927 C CA . CYS A 1 261 ? -11.823 -5.735 3.005 1.00 90.31 261 CYS A CA 1
ATOM 1928 C C . CYS A 1 261 ? -13.071 -6.501 3.477 1.00 90.31 261 CYS A C 1
ATOM 1930 O O . CYS A 1 261 ? -13.677 -7.209 2.672 1.00 90.31 261 CYS A O 1
ATOM 1932 N N . PRO A 1 262 ? -13.533 -6.309 4.728 1.00 87.56 262 PRO A N 1
ATOM 1933 C CA . PRO A 1 262 ? -14.716 -7.006 5.236 1.00 87.56 262 PRO A CA 1
ATOM 1934 C C . PRO A 1 262 ? -16.029 -6.438 4.673 1.00 87.56 262 PRO A C 1
ATOM 1936 O O . PRO A 1 262 ? -17.073 -7.071 4.781 1.00 87.56 262 PRO A O 1
ATOM 1939 N N . TYR A 1 263 ? -15.977 -5.253 4.060 1.00 89.81 263 TYR A N 1
ATOM 1940 C CA . TY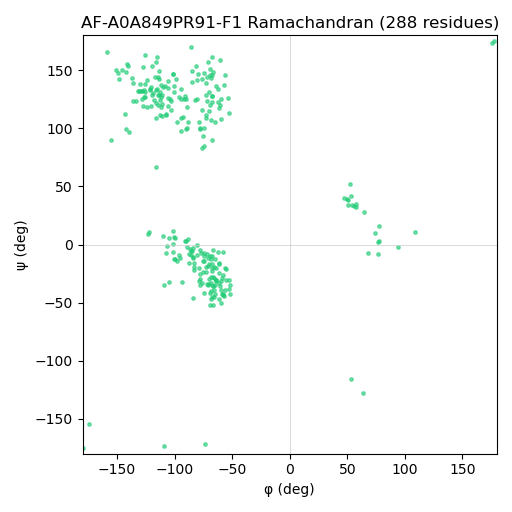R A 1 263 ? -17.143 -4.519 3.562 1.00 89.81 263 TYR A CA 1
ATOM 1941 C C . TYR A 1 263 ? -17.294 -4.576 2.037 1.00 89.81 263 TYR A C 1
ATOM 1943 O O . TYR A 1 263 ? -18.127 -3.864 1.487 1.00 89.81 263 TYR A O 1
ATOM 1951 N N . ASP A 1 264 ? -16.453 -5.358 1.347 1.00 89.62 264 ASP A N 1
ATOM 1952 C CA . ASP A 1 264 ? -16.386 -5.408 -0.123 1.00 89.62 264 ASP A CA 1
ATOM 1953 C C . ASP A 1 264 ? -16.254 -4.014 -0.785 1.00 89.62 264 ASP A C 1
ATOM 1955 O O . ASP A 1 264 ? -16.761 -3.730 -1.870 1.00 89.62 264 ASP A O 1
ATOM 1959 N N . ALA A 1 265 ? -15.548 -3.110 -0.105 1.00 93.56 265 ALA A N 1
ATOM 1960 C CA . ALA A 1 265 ? -15.559 -1.685 -0.412 1.00 93.56 265 ALA A CA 1
ATOM 1961 C C . ALA A 1 265 ? -14.476 -1.220 -1.394 1.00 93.56 265 ALA A C 1
ATOM 1963 O O . ALA A 1 265 ? -14.334 -0.023 -1.632 1.00 93.56 265 ALA A O 1
ATOM 1964 N N . ILE A 1 266 ? -13.666 -2.137 -1.922 1.00 94.25 266 ILE A N 1
ATOM 1965 C CA . ILE A 1 266 ? -12.574 -1.825 -2.846 1.00 94.25 266 ILE A CA 1
ATOM 1966 C C . ILE A 1 266 ? -12.888 -2.452 -4.196 1.00 94.25 266 ILE A C 1
ATOM 1968 O O . ILE A 1 266 ? -13.201 -3.630 -4.259 1.00 94.25 266 ILE A O 1
ATOM 1972 N N . ASP A 1 267 ? -12.728 -1.717 -5.284 1.00 94.25 267 ASP A N 1
ATOM 1973 C CA . ASP A 1 267 ? -12.795 -2.233 -6.646 1.00 94.25 267 ASP A CA 1
ATOM 1974 C C . ASP A 1 267 ? -11.403 -2.220 -7.274 1.00 94.25 267 ASP A C 1
ATOM 1976 O O . ASP A 1 267 ? -10.646 -1.258 -7.131 1.00 94.25 267 ASP A O 1
ATOM 1980 N N . ILE A 1 268 ? -11.036 -3.312 -7.949 1.00 92.94 268 ILE A N 1
ATOM 1981 C CA . ILE A 1 268 ? -9.721 -3.464 -8.580 1.00 92.94 268 ILE A CA 1
ATOM 1982 C C . ILE A 1 268 ? -9.883 -3.368 -10.092 1.00 92.94 268 ILE A C 1
ATOM 1984 O O . ILE A 1 268 ? -10.429 -4.267 -10.729 1.00 92.94 268 ILE A O 1
ATOM 1988 N N . PHE A 1 269 ? -9.344 -2.300 -10.667 1.00 90.69 269 PHE A N 1
ATOM 1989 C CA . PHE A 1 269 ? -9.293 -2.084 -12.104 1.00 90.69 269 PHE A CA 1
ATOM 1990 C C . PHE A 1 269 ? -7.975 -2.632 -12.636 1.00 90.69 269 PHE A C 1
ATOM 1992 O O . PHE A 1 269 ? -6.901 -2.095 -12.349 1.00 90.69 269 PHE A O 1
ATOM 1999 N N . LYS A 1 270 ? -8.061 -3.730 -13.390 1.00 85.19 270 LYS A N 1
ATOM 2000 C CA . LYS A 1 270 ? -6.920 -4.342 -14.075 1.00 85.19 270 LYS A CA 1
ATOM 2001 C C . LYS A 1 270 ? -6.936 -3.962 -15.557 1.00 85.19 270 LYS A C 1
ATOM 2003 O O . LYS A 1 270 ? -8.011 -3.849 -16.139 1.00 85.19 270 LYS A O 1
ATOM 2008 N N . PRO A 1 271 ? -5.763 -3.805 -16.187 1.00 80.31 271 PRO A N 1
ATOM 2009 C CA . PRO A 1 271 ? -5.672 -3.453 -17.603 1.00 80.31 271 PRO A CA 1
ATOM 2010 C C . PRO A 1 271 ? -6.014 -4.605 -18.557 1.00 80.31 271 PRO A C 1
ATOM 2012 O O . PRO A 1 271 ? -6.208 -4.372 -19.746 1.00 80.31 271 PRO A O 1
ATOM 2015 N N . PHE A 1 272 ? -6.069 -5.841 -18.059 1.00 81.69 272 PHE A N 1
ATOM 2016 C CA . PHE A 1 272 ? -6.390 -7.036 -18.835 1.00 81.69 272 PHE A CA 1
ATOM 2017 C C . PHE A 1 272 ? -7.181 -8.042 -17.990 1.00 81.69 272 PHE A C 1
ATOM 2019 O O . PHE A 1 272 ? -7.006 -8.126 -16.772 1.00 81.69 272 PHE A O 1
ATOM 2026 N N . GLU A 1 273 ? -8.023 -8.825 -18.662 1.00 79.19 273 GLU A N 1
ATOM 2027 C CA . GLU A 1 273 ? -8.730 -9.981 -18.105 1.00 79.19 273 GLU A CA 1
ATOM 2028 C C . GLU A 1 273 ? -8.030 -11.277 -18.540 1.00 79.19 273 GLU A C 1
ATOM 2030 O O . GLU A 1 273 ? -7.469 -11.354 -19.635 1.00 79.19 273 GLU A O 1
ATOM 2035 N N . GLY A 1 274 ? -8.046 -12.306 -17.690 1.00 81.44 274 GLY A N 1
ATOM 2036 C CA . GLY A 1 274 ? -7.423 -13.594 -17.994 1.00 81.44 274 GLY A CA 1
ATOM 2037 C C . GLY A 1 274 ? -7.509 -14.598 -16.846 1.00 81.44 274 GLY A C 1
ATOM 2038 O O . GLY A 1 274 ? -7.971 -14.274 -15.753 1.00 81.44 274 GLY A O 1
ATOM 2039 N N . GLU A 1 275 ? -7.042 -15.821 -17.096 1.00 75.31 275 GLU A N 1
ATOM 2040 C CA . GLU A 1 275 ? -6.973 -16.900 -16.105 1.00 75.31 275 GLU A CA 1
ATOM 2041 C C . GLU A 1 275 ? -5.521 -17.167 -15.699 1.00 75.31 275 GLU A C 1
ATOM 2043 O O . GLU A 1 275 ? -4.637 -17.273 -16.550 1.00 75.31 275 GLU A O 1
ATOM 2048 N N . ILE A 1 276 ? -5.280 -17.336 -14.397 1.00 70.38 276 ILE A N 1
ATOM 2049 C CA . ILE A 1 276 ? -3.998 -17.821 -13.877 1.00 70.38 276 ILE A CA 1
ATOM 2050 C C . ILE A 1 276 ? -4.088 -19.342 -13.768 1.00 70.38 276 ILE A C 1
ATOM 2052 O O . ILE A 1 276 ? -5.015 -19.871 -13.156 1.00 70.38 276 ILE A O 1
ATOM 2056 N N . ARG A 1 277 ? -3.118 -20.053 -14.346 1.00 71.75 277 ARG A N 1
ATOM 2057 C CA . ARG A 1 277 ? -2.989 -21.508 -14.215 1.00 71.75 277 ARG A CA 1
ATOM 2058 C C . ARG A 1 277 ? -1.590 -21.839 -13.721 1.00 71.75 277 ARG A C 1
ATOM 2060 O O . ARG A 1 277 ? -0.608 -21.413 -14.323 1.00 71.75 277 ARG A O 1
ATOM 2067 N N . LEU A 1 278 ? -1.506 -22.604 -12.638 1.00 68.06 278 LEU A N 1
ATOM 2068 C CA . LEU A 1 278 ? -0.240 -23.164 -12.177 1.00 68.06 278 LEU A CA 1
ATOM 2069 C C . LEU A 1 278 ? 0.174 -24.278 -13.140 1.00 68.06 278 LEU A C 1
ATOM 2071 O O . LEU A 1 278 ? -0.587 -25.214 -13.382 1.00 68.06 278 LEU A O 1
ATOM 2075 N N . ILE A 1 279 ? 1.372 -24.168 -13.710 1.00 73.25 279 ILE A N 1
ATOM 2076 C CA . ILE A 1 279 ? 1.938 -25.220 -14.554 1.00 73.25 279 ILE A CA 1
ATOM 2077 C C . ILE A 1 279 ? 2.816 -26.092 -13.662 1.00 73.25 279 ILE A C 1
ATOM 2079 O O . ILE A 1 279 ? 3.969 -25.754 -13.403 1.00 73.25 279 ILE A O 1
ATOM 2083 N N . GLU A 1 280 ? 2.268 -27.216 -13.195 1.00 68.00 280 GLU A N 1
ATOM 2084 C CA . GLU A 1 280 ? 2.918 -28.088 -12.202 1.00 68.00 280 GLU A CA 1
ATOM 2085 C C . GLU A 1 280 ? 4.341 -28.506 -12.595 1.00 68.00 280 GLU A C 1
ATOM 2087 O O . GLU A 1 280 ? 5.250 -28.491 -11.770 1.00 68.00 280 GLU A O 1
ATOM 2092 N N . ASN A 1 281 ? 4.573 -28.778 -13.883 1.00 66.56 281 ASN A N 1
ATOM 2093 C CA . ASN A 1 281 ? 5.886 -29.169 -14.409 1.00 66.56 281 ASN A CA 1
ATOM 2094 C C . ASN A 1 281 ? 6.988 -28.109 -14.212 1.00 66.56 281 ASN A C 1
ATOM 2096 O O . ASN A 1 281 ? 8.170 -28.424 -14.355 1.00 66.56 281 ASN A O 1
ATOM 2100 N N . HIS A 1 282 ? 6.622 -26.860 -13.915 1.00 62.38 282 HIS A N 1
ATOM 2101 C CA . HIS A 1 282 ? 7.554 -25.764 -13.662 1.00 62.38 282 HIS A CA 1
ATOM 2102 C C . HIS A 1 282 ? 7.635 -25.360 -12.184 1.00 62.38 282 HIS A C 1
ATOM 2104 O O . HIS A 1 282 ? 8.474 -24.526 -11.862 1.00 62.38 282 HIS A O 1
ATOM 2110 N N . LEU A 1 283 ? 6.867 -25.988 -11.280 1.00 60.78 283 LEU A N 1
ATOM 2111 C CA . LEU A 1 283 ? 6.911 -25.693 -9.838 1.00 60.78 283 LEU A CA 1
ATOM 2112 C C . LEU A 1 283 ? 8.311 -25.888 -9.246 1.00 60.78 283 LEU A C 1
ATOM 2114 O O . LEU A 1 283 ? 8.794 -25.010 -8.546 1.00 60.78 283 LEU A O 1
ATOM 2118 N N . LEU A 1 284 ? 9.008 -26.965 -9.627 1.00 58.50 284 LEU A N 1
ATOM 2119 C CA . LEU A 1 284 ? 10.399 -27.232 -9.218 1.00 58.50 284 LEU A CA 1
ATOM 2120 C C . LEU A 1 284 ? 11.401 -26.154 -9.673 1.00 58.50 284 LEU A C 1
ATOM 2122 O O . LEU A 1 284 ? 12.535 -26.138 -9.217 1.00 58.50 284 LEU A O 1
ATOM 2126 N N . ARG A 1 285 ? 11.022 -25.290 -10.625 1.00 56.50 285 ARG A N 1
ATOM 2127 C CA . ARG A 1 285 ? 11.828 -24.137 -11.064 1.00 56.50 285 ARG A CA 1
ATOM 2128 C C . ARG A 1 285 ? 11.368 -22.821 -10.435 1.00 56.50 285 ARG A C 1
ATOM 2130 O O . ARG A 1 285 ? 12.055 -21.819 -10.589 1.00 56.50 285 ARG A O 1
ATOM 2137 N N . CYS A 1 286 ? 10.198 -22.816 -9.801 1.00 58.41 286 CYS A N 1
ATOM 2138 C CA . CYS A 1 286 ? 9.618 -21.669 -9.111 1.00 58.41 286 CYS A CA 1
ATOM 2139 C C . CYS A 1 286 ? 9.911 -21.677 -7.606 1.00 58.41 286 CYS A C 1
ATOM 2141 O O . CYS A 1 286 ? 9.609 -20.681 -6.958 1.00 58.41 286 CYS A O 1
ATOM 2143 N N . ASP A 1 287 ? 10.477 -22.762 -7.067 1.00 59.16 287 ASP A N 1
ATOM 2144 C CA . ASP A 1 287 ? 11.039 -22.805 -5.719 1.00 59.16 287 ASP A CA 1
ATOM 2145 C C . ASP A 1 287 ? 12.530 -22.419 -5.770 1.00 59.16 287 ASP A C 1
ATOM 2147 O O . ASP A 1 287 ? 13.368 -23.239 -6.155 1.00 59.16 287 ASP A O 1
ATOM 2151 N N . PRO A 1 288 ? 12.896 -21.167 -5.440 1.00 52.00 288 PRO A N 1
ATOM 2152 C CA . PRO A 1 288 ? 14.292 -20.743 -5.425 1.00 52.00 288 PRO A CA 1
ATOM 2153 C C . PRO A 1 288 ? 15.101 -21.391 -4.285 1.00 52.00 288 PRO A C 1
ATOM 2155 O O . PRO A 1 288 ? 16.324 -21.261 -4.278 1.00 52.00 288 PRO A O 1
ATOM 2158 N N . LEU A 1 289 ? 14.451 -22.074 -3.333 1.00 51.19 289 LEU A N 1
ATOM 2159 C CA . LEU A 1 289 ? 15.088 -22.768 -2.209 1.00 51.19 289 LEU A CA 1
ATOM 2160 C C . LEU A 1 289 ? 15.269 -24.278 -2.450 1.00 51.19 289 LEU A C 1
ATOM 2162 O O . LEU A 1 289 ? 16.091 -24.886 -1.759 1.00 51.19 289 LEU A O 1
ATOM 2166 N N . GLY A 1 290 ? 14.601 -24.836 -3.467 1.00 46.81 290 GLY A N 1
ATOM 2167 C CA . GLY A 1 290 ? 14.736 -26.229 -3.913 1.00 46.81 290 GLY A CA 1
ATOM 2168 C C . GLY A 1 290 ? 13.652 -27.170 -3.408 1.00 46.81 290 GLY A C 1
ATOM 2169 O O . GLY A 1 290 ? 13.580 -27.381 -2.177 1.00 46.81 290 GLY A O 1
#

Secondary structure (DSSP, 8-state):
-----EEEEEEETTEEEEEEEETTEEEEEEEEGGG-----HHHHT-TT--EEE--HHHHHTT----SEEE-TTT-----HHHHT-TT--EEEEETTEESTTSTTS-----EEEE-TT----SHHHHT-TTS-EEEEE-SPPHHHHS---TT---EEEE-TTT-----HHHHH-TTEEEEEPPGGG--PPPTTTS-GGGTT-SEEEEEE-TTT----SHHHHH-TT--EEEES---SPPPPP-EEEEE-TT----SHHHHH-TT--EEEE-S--------GGGHHHH-TT-

Sequence (290 aa):
MSSQLEVSQTVTDSHIIYTKCTGDITKRIDYDYKRCCGCGICVDLCPTDALELGDMCAIGTGLDAPPVLMDPDKCSFCGMCAAFCPTKAVKMDIDGKDAVKRECYPHIEPKAQPNESCLPCSLCEQVCSSDAITVEYTFPKKEEIAPLKEGATGEISIDMEKCNFCGICAYFCDAFILIPKDKGEIMPVDPAAAPPSTLVSPFENILIDEEACDYCVLCEDICPEGAIKVTGTREVAAPSVSGTLSVSDNCVACGWCKSVCPYDAIDIFKPFEGEIRLIENHLLRCDPLG

pLDDT: mean 87.3, std 11.54, range [40.28, 97.62]

Foldseek 3Di:
DPQPWDWDWDDDDQWIKIWTDGPPKIKIKIARQVLDPLPCPLCVPQPQNQKDADPNLVVVVPPPDRRMDGRNVSDPSPCPCCQPRLQNRMFMDMPNHGPNPDPPHDHWDWDKDFAPLDQQFCFLCLLPPLNFKDKFWPFAACCVPPNFDAPADKDKDFQPLQDLRSCPLVRRYVQKDWAFDDNVPQDQDDCVVDPPSVRGGRTDDIGGNPRRDNQQCLSCVADPSSGMDMGGHHDDHHDHTDIDMGGHPSDSLPCSSCVSDPRNGMDTDGPDDDDDDDPPVCVVVVPSPD

Nearest PDB structures (foldseek):
  5t5m-assembly1_F-2  TM=6.373E-01  e=6.497E-22  Methanothermobacter wolfeii
  5t61-assembly2_p  TM=6.292E-01  e=2.839E-20  Methanothermobacter wolfeii
  5t5i-assembly1_N  TM=6.325E-01  e=2.839E-20  Methanothermobacter wolfeii
  7bkb-assembly1_k  TM=5.888E-01  e=7.767E-17  Methanospirillum hungatei JF-1
  7bkc-assembly1_k  TM=4.692E-01  e=1.840E-12  Methanospirillum hungatei JF-1

Mean predicted aligned error: 7.79 Å

Solvent-accessible surface area (backbone atoms only — not comparable to full-atom values): 17118 Å² total; per-residue (Å²): 129,86,70,70,76,48,74,51,75,49,77,54,94,58,32,44,35,40,37,39,40,55,76,93,47,39,38,36,39,43,33,32,36,82,54,44,85,54,82,52,64,48,38,78,66,39,94,59,71,22,42,43,76,40,65,58,47,54,35,72,68,67,45,96,62,52,34,61,46,73,43,74,88,48,46,81,83,79,48,61,48,30,33,68,36,67,66,60,22,32,45,33,29,46,73,89,36,65,46,53,82,38,87,92,41,71,81,72,79,40,30,60,43,77,50,92,59,53,70,73,40,51,50,42,38,59,55,34,90,59,72,18,42,48,71,47,73,72,47,79,43,37,68,81,79,58,60,78,46,88,89,52,71,63,51,77,50,72,42,72,86,48,44,66,72,42,46,56,54,38,70,34,32,86,34,34,47,70,40,71,53,59,70,92,71,62,55,78,47,59,72,90,80,39,60,83,66,47,30,49,47,48,52,80,52,76,47,71,42,71,88,60,43,38,33,46,41,44,62,33,71,60,37,91,62,63,22,42,48,53,46,51,58,68,88,70,82,61,72,71,88,46,50,47,75,48,68,46,91,54,34,56,42,84,46,56,42,43,74,51,39,90,61,70,20,44,44,73,41,66,87,72,88,86,85,91,76,87,59,72,93,48,46,81,74,69,41,66,87,111

Radius of gyration: 24.95 Å; Cα contacts (8 Å, |Δi|>4): 534; chains: 1; bounding box: 51×49×77 Å